Protein AF-A0A0F8W4Y7-F1 (afdb_monomer)

Nearest PDB structures (foldseek):
  6cmx-assembly1_A  TM=8.857E-01  e=1.613E-02  Homo sapiens
  6ske-assembly2_C  TM=6.060E-01  e=1.604E-03  Gallus gallus
  8r54-assembly1_A  TM=5.843E-01  e=6.103E-03  Mus musculus
  8uxt-assembly1_A  TM=1.770E-01  e=1.191E-02  Acinetobacter baumannii AB307-0294
  8uy4-assembly1_A  TM=1.706E-01  e=4.815E-02  Acinetobacter baumannii AB307-0294

Structure (mmCIF, N/CA/C/O backbone):
data_AF-A0A0F8W4Y7-F1
#
_entry.id   AF-A0A0F8W4Y7-F1
#
loop_
_atom_site.group_PDB
_atom_site.id
_atom_site.type_symbol
_atom_site.label_atom_id
_atom_site.label_alt_id
_atom_site.label_comp_id
_atom_site.label_asym_id
_atom_site.label_entity_id
_atom_site.label_seq_id
_atom_site.pdbx_PDB_ins_code
_atom_site.Cartn_x
_atom_site.Cartn_y
_atom_site.Cartn_z
_atom_site.occupancy
_atom_site.B_iso_or_equiv
_atom_site.auth_seq_id
_atom_site.auth_comp_id
_atom_site.auth_asym_id
_atom_site.auth_atom_id
_atom_site.pdbx_PDB_model_num
ATOM 1 N N . LEU A 1 1 ? -1.211 -31.428 -5.622 1.00 29.95 1 LEU A N 1
ATOM 2 C CA . LEU A 1 1 ? -2.251 -30.380 -5.539 1.00 29.95 1 LEU A CA 1
ATOM 3 C C . LEU A 1 1 ? -1.617 -29.203 -4.818 1.00 29.95 1 LEU A C 1
ATOM 5 O O . LEU A 1 1 ? -1.921 -28.959 -3.660 1.00 29.95 1 LEU A O 1
ATOM 9 N N . GLU A 1 2 ? -0.644 -28.559 -5.457 1.00 29.19 2 GLU A N 1
ATOM 10 C CA . GLU A 1 2 ? -0.109 -27.301 -4.941 1.00 29.19 2 GLU A CA 1
ATOM 11 C C . GLU A 1 2 ? -1.066 -26.210 -5.406 1.00 29.19 2 GLU A C 1
ATOM 13 O O . GLU A 1 2 ? -1.445 -26.157 -6.577 1.00 29.19 2 GLU A O 1
ATOM 18 N N . SER A 1 3 ? -1.580 -25.444 -4.448 1.00 32.72 3 SER A N 1
ATOM 19 C CA . SER A 1 3 ? -2.520 -24.364 -4.702 1.00 32.72 3 SER A CA 1
ATOM 20 C C . SER A 1 3 ? -1.883 -23.379 -5.673 1.00 32.72 3 SER A C 1
ATOM 22 O O . SER A 1 3 ? -0.819 -22.843 -5.374 1.00 32.72 3 SER A O 1
ATOM 24 N N . ASN A 1 4 ? -2.559 -23.106 -6.787 1.00 39.47 4 ASN A N 1
ATOM 25 C CA . ASN A 1 4 ? -2.370 -21.876 -7.546 1.00 39.47 4 ASN A CA 1
ATOM 26 C C . ASN A 1 4 ? -2.663 -20.731 -6.562 1.00 39.47 4 ASN A C 1
ATOM 28 O O . ASN A 1 4 ? -3.829 -20.408 -6.325 1.00 39.47 4 ASN A O 1
ATOM 32 N N . SER A 1 5 ? -1.649 -20.241 -5.848 1.00 53.78 5 SER A N 1
ATOM 33 C CA . SER A 1 5 ? -1.856 -19.231 -4.819 1.00 53.78 5 SER A CA 1
ATOM 34 C C . SER A 1 5 ? -2.151 -17.923 -5.541 1.00 53.78 5 SER A C 1
ATOM 36 O O . SER A 1 5 ? -1.304 -17.353 -6.223 1.00 53.78 5 SER A O 1
ATOM 38 N N . LEU A 1 6 ? -3.413 -17.495 -5.470 1.00 63.84 6 LEU A N 1
ATOM 39 C CA . LEU A 1 6 ? -3.818 -16.166 -5.910 1.00 63.84 6 LEU A CA 1
ATOM 40 C C . LEU A 1 6 ? -2.909 -15.136 -5.228 1.00 63.84 6 LEU A C 1
ATOM 42 O O . LEU A 1 6 ? -2.554 -15.305 -4.058 1.00 63.84 6 LEU A O 1
ATOM 46 N N . SER A 1 7 ? -2.532 -14.087 -5.964 1.00 76.00 7 SER A N 1
ATOM 47 C CA . SER A 1 7 ? -1.738 -12.988 -5.410 1.00 76.00 7 SER A CA 1
ATOM 48 C C . SER A 1 7 ? -2.366 -12.497 -4.108 1.00 76.00 7 SER A C 1
ATOM 50 O O . SER A 1 7 ? -3.576 -12.265 -4.027 1.00 76.00 7 SER A O 1
ATOM 52 N N . ARG A 1 8 ? -1.528 -12.337 -3.085 1.00 77.56 8 ARG A N 1
ATOM 53 C CA . ARG A 1 8 ? -1.961 -11.863 -1.770 1.00 77.56 8 ARG A CA 1
ATOM 54 C C . ARG A 1 8 ? -2.157 -10.355 -1.738 1.00 77.56 8 ARG A C 1
ATOM 56 O O . ARG A 1 8 ? -2.811 -9.881 -0.813 1.00 77.56 8 ARG A O 1
ATOM 63 N N . VAL A 1 9 ? -1.633 -9.626 -2.729 1.00 85.88 9 VAL A N 1
ATOM 64 C CA . VAL A 1 9 ? -1.828 -8.180 -2.902 1.00 85.88 9 VAL A CA 1
ATOM 65 C C . VAL A 1 9 ? -3.309 -7.888 -3.137 1.00 85.88 9 VAL A C 1
ATOM 67 O O . VAL A 1 9 ? -3.894 -8.346 -4.118 1.00 85.88 9 VAL A O 1
ATOM 70 N N . LEU A 1 10 ? -3.932 -7.126 -2.237 1.00 87.31 10 LEU A N 1
ATOM 71 C CA . LEU A 1 10 ? -5.315 -6.685 -2.412 1.00 87.31 10 LEU A CA 1
ATOM 72 C C . LEU A 1 10 ? -5.421 -5.670 -3.548 1.00 87.31 10 LEU A C 1
ATOM 74 O O . LEU A 1 10 ? -4.601 -4.752 -3.669 1.00 87.31 10 LEU A O 1
ATOM 78 N N . LYS A 1 11 ? -6.492 -5.769 -4.333 1.00 87.06 11 LYS A N 1
ATOM 79 C CA . LYS A 1 11 ? -6.811 -4.743 -5.314 1.00 87.06 11 LYS A CA 1
ATOM 80 C C . LYS A 1 11 ? -7.185 -3.432 -4.625 1.00 87.06 11 LYS A C 1
ATOM 82 O O . LYS A 1 11 ? -7.843 -3.446 -3.590 1.00 87.06 11 LYS A O 1
ATOM 87 N N . THR A 1 12 ? -6.795 -2.299 -5.198 1.00 87.69 12 THR A N 1
ATOM 88 C CA . THR A 1 12 ? -7.164 -0.963 -4.702 1.00 87.69 12 THR A CA 1
ATOM 89 C C . THR A 1 12 ? -8.652 -0.670 -4.890 1.00 87.69 12 THR A C 1
ATOM 91 O O . THR A 1 12 ? -9.175 0.225 -4.239 1.00 87.69 12 THR A O 1
ATOM 94 N N . GLY A 1 13 ? -9.322 -1.401 -5.787 1.00 84.75 13 GLY A N 1
ATOM 95 C CA . GLY A 1 13 ? -10.698 -1.132 -6.208 1.00 84.75 13 GLY A CA 1
ATOM 96 C C . GLY A 1 13 ? -10.799 -0.070 -7.307 1.00 84.75 13 GLY A C 1
ATOM 97 O O . GLY A 1 13 ? -11.875 0.122 -7.864 1.00 84.75 13 GLY A O 1
ATOM 98 N N . ILE A 1 14 ? -9.696 0.598 -7.666 1.00 83.94 14 ILE A N 1
ATOM 99 C CA . ILE A 1 14 ? -9.671 1.608 -8.729 1.00 83.94 14 ILE A CA 1
ATOM 100 C C . ILE A 1 14 ? -9.716 0.892 -10.080 1.00 83.94 14 ILE A C 1
ATOM 102 O O . ILE A 1 14 ? -8.824 0.123 -10.424 1.00 83.94 14 ILE A O 1
ATOM 106 N N . THR A 1 15 ? -10.786 1.118 -10.842 1.00 76.12 15 THR A N 1
ATOM 107 C CA . THR A 1 15 ? -11.043 0.407 -12.107 1.00 76.12 15 THR A CA 1
ATOM 108 C C . THR A 1 15 ? -10.920 1.282 -13.345 1.00 76.12 15 THR A C 1
ATOM 110 O O . THR A 1 15 ? -11.277 0.834 -14.432 1.00 76.12 15 THR A O 1
ATOM 113 N N . GLN A 1 16 ? -10.520 2.542 -13.201 1.00 72.81 16 GLN A N 1
ATOM 114 C CA . GLN A 1 16 ? -10.325 3.472 -14.309 1.00 72.81 16 GLN A CA 1
ATOM 115 C C . GLN A 1 16 ? -9.194 4.428 -13.967 1.00 72.81 16 GLN A C 1
ATOM 117 O O . GLN A 1 16 ? -9.085 4.853 -12.817 1.00 72.81 16 GLN A O 1
ATOM 122 N N . VAL A 1 17 ? -8.414 4.782 -14.987 1.00 71.38 17 VAL A N 1
ATOM 123 C CA . VAL A 1 17 ? -7.442 5.870 -14.902 1.00 71.38 17 VAL A CA 1
ATOM 124 C C . VAL A 1 17 ? -8.196 7.156 -14.574 1.00 71.38 17 VAL A C 1
ATOM 126 O O . VAL A 1 17 ? -9.111 7.551 -15.300 1.00 71.38 17 VAL A O 1
ATOM 129 N N . GLN A 1 18 ? -7.843 7.785 -13.463 1.00 65.56 18 GLN A N 1
ATOM 130 C CA . GLN A 1 18 ? -8.385 9.066 -13.020 1.00 65.56 18 GLN A CA 1
ATOM 131 C C . GLN A 1 18 ? -7.626 10.258 -13.626 1.00 65.56 18 GLN A C 1
ATOM 133 O O . GLN A 1 18 ? -8.144 11.375 -13.624 1.00 65.56 18 GLN A O 1
ATOM 138 N N . TYR A 1 19 ? -6.436 10.025 -14.187 1.00 60.41 19 TYR A N 1
ATOM 139 C CA . TYR A 1 19 ? -5.577 11.025 -14.807 1.00 60.41 19 TYR A CA 1
ATOM 140 C C . TYR A 1 19 ? -5.145 10.606 -16.224 1.00 60.41 19 TYR A C 1
ATOM 142 O O . TYR A 1 19 ? -4.163 9.904 -16.422 1.00 60.41 19 TYR A O 1
ATOM 150 N N . GLN A 1 20 ? -5.894 11.043 -17.240 1.00 52.97 20 GLN A N 1
ATOM 151 C CA . GLN A 1 20 ? -5.461 10.991 -18.641 1.00 52.97 20 GLN A CA 1
ATOM 152 C C . GLN A 1 20 ? -5.172 12.418 -19.114 1.00 52.97 20 GLN A C 1
ATOM 154 O O . GLN A 1 20 ? -6.041 13.049 -19.722 1.00 52.97 20 GLN A O 1
ATOM 159 N N . THR A 1 21 ? -3.984 12.967 -18.848 1.00 49.91 21 THR A N 1
ATOM 160 C CA . THR A 1 21 ? -3.561 14.150 -19.610 1.00 49.91 21 THR A CA 1
ATOM 161 C C . THR A 1 21 ? -3.124 13.686 -20.999 1.00 49.91 21 THR A C 1
ATOM 163 O O . THR A 1 21 ? -2.301 12.777 -21.118 1.00 49.91 21 THR A O 1
ATOM 166 N N . PRO A 1 22 ? -3.629 14.287 -22.089 1.00 39.47 22 PRO A N 1
ATOM 167 C CA . PRO A 1 22 ? -3.125 13.986 -23.422 1.00 39.47 22 PRO A CA 1
ATOM 168 C C . PRO A 1 22 ? -1.621 14.294 -23.513 1.00 39.47 22 PRO A C 1
ATOM 170 O O . PRO A 1 22 ? -1.229 15.457 -23.471 1.00 39.47 22 PRO A O 1
ATOM 173 N N . GLY A 1 23 ? -0.793 13.254 -23.650 1.00 47.78 23 GLY A N 1
ATOM 174 C CA . GLY A 1 23 ? 0.672 13.361 -23.726 1.00 47.78 23 GLY A CA 1
ATOM 175 C C . GLY A 1 23 ? 1.431 12.990 -22.446 1.00 47.78 23 GLY A C 1
ATOM 176 O O . GLY A 1 23 ? 2.651 12.898 -22.506 1.00 47.78 23 GLY A O 1
ATOM 177 N N . GLU A 1 24 ? 0.733 12.726 -21.338 1.00 51.62 24 GLU A N 1
ATOM 178 C CA . GLU A 1 24 ? 1.298 12.279 -20.055 1.00 51.62 24 GLU A CA 1
ATOM 179 C C . GLU A 1 24 ? 0.631 10.943 -19.703 1.00 51.62 24 GLU A C 1
ATOM 181 O O . GLU A 1 24 ? -0.435 10.887 -19.090 1.00 51.62 24 GLU A O 1
ATOM 186 N N . GLY A 1 25 ? 1.182 9.856 -20.238 1.00 50.59 25 GLY A N 1
ATOM 187 C CA . GLY A 1 25 ? 0.616 8.516 -20.110 1.00 50.59 25 GLY A CA 1
ATOM 188 C C . GLY A 1 25 ? 1.043 7.835 -18.819 1.00 50.59 25 GLY A C 1
ATOM 189 O O . GLY A 1 25 ? 1.729 6.836 -18.920 1.00 50.59 25 GLY A O 1
ATOM 190 N N . GLY A 1 26 ? 0.648 8.362 -17.659 1.00 56.34 26 GLY A N 1
ATOM 191 C CA . GLY A 1 26 ? 1.060 7.816 -16.365 1.00 56.34 26 GLY A CA 1
ATOM 192 C C . GLY A 1 26 ? 0.074 6.816 -15.738 1.00 56.34 26 GLY A C 1
ATOM 193 O O . GLY A 1 26 ? -1.137 7.041 -15.763 1.00 56.34 26 GLY A O 1
ATOM 194 N N . ASP A 1 27 ? 0.578 5.737 -15.129 1.00 67.75 27 ASP A N 1
ATOM 195 C CA . ASP A 1 27 ? -0.192 4.827 -14.257 1.00 67.75 27 ASP A CA 1
ATOM 196 C C . ASP A 1 27 ? -0.541 5.459 -12.894 1.00 67.75 27 ASP A C 1
ATOM 198 O O . ASP A 1 27 ? 0.322 5.680 -12.043 1.00 67.75 27 ASP A O 1
ATOM 202 N N . ASP A 1 28 ? -1.834 5.684 -12.653 1.00 67.06 28 ASP A N 1
ATOM 203 C CA . ASP A 1 28 ? -2.399 6.211 -11.410 1.00 67.06 28 ASP A CA 1
ATOM 204 C C . ASP A 1 28 ? -3.152 5.151 -10.585 1.00 67.06 28 ASP A C 1
ATOM 206 O O . ASP A 1 28 ? -4.201 5.395 -9.985 1.00 67.06 28 ASP A O 1
ATOM 210 N N . GLY A 1 29 ? -2.615 3.936 -10.535 1.00 68.38 29 GLY A N 1
ATOM 211 C CA . GLY A 1 29 ? -3.167 2.863 -9.711 1.00 68.38 29 GLY A CA 1
ATOM 212 C C . GLY A 1 29 ? -4.266 2.069 -10.409 1.00 68.38 29 GLY A C 1
ATOM 213 O O . GLY A 1 29 ? -5.011 1.347 -9.741 1.00 68.38 29 GLY A O 1
ATOM 214 N N . PHE A 1 30 ? -4.343 2.180 -11.737 1.00 67.44 30 PHE A N 1
ATOM 215 C CA . PHE A 1 30 ? -5.231 1.404 -12.598 1.00 67.44 30 PHE A CA 1
ATOM 216 C C . PHE A 1 30 ? -4.694 -0.016 -12.857 1.00 67.44 30 PHE A C 1
ATOM 218 O O . PHE A 1 30 ? -5.480 -0.958 -12.998 1.00 67.44 30 PHE A O 1
ATOM 225 N N . TYR A 1 31 ? -3.370 -0.213 -12.889 1.00 58.16 31 TYR A N 1
ATOM 226 C CA . TYR A 1 31 ? -2.781 -1.522 -13.185 1.00 58.16 31 TYR A CA 1
ATOM 227 C C . TYR A 1 31 ? -2.595 -2.374 -11.920 1.00 58.16 31 TYR A C 1
ATOM 229 O O . TYR A 1 31 ? -1.599 -2.291 -11.209 1.00 58.16 31 TYR A O 1
ATOM 237 N N . GLN A 1 32 ? -3.539 -3.285 -11.682 1.00 65.38 32 GLN A N 1
ATOM 238 C CA . GLN A 1 32 ? -3.322 -4.484 -10.863 1.00 65.38 32 GLN A CA 1
ATOM 239 C C . GLN A 1 32 ? -3.751 -5.714 -11.661 1.00 65.38 32 GLN A C 1
ATOM 241 O O . GLN A 1 32 ? -4.843 -6.269 -11.490 1.00 65.38 32 GLN A O 1
ATOM 246 N N . LYS A 1 33 ? -2.879 -6.106 -12.599 1.00 55.62 33 LYS A N 1
ATOM 247 C CA . LYS A 1 33 ? -3.054 -7.282 -13.467 1.00 55.62 33 LYS A CA 1
ATOM 248 C C . LYS A 1 33 ? -3.187 -8.571 -12.641 1.00 55.62 33 LYS A C 1
ATOM 250 O O . LYS A 1 33 ? -3.956 -9.455 -13.014 1.00 55.62 33 LYS A O 1
ATOM 255 N N . GLY A 1 34 ? -2.502 -8.630 -11.497 1.00 62.75 34 GLY A N 1
ATOM 256 C CA . GLY A 1 34 ? -2.680 -9.608 -10.423 1.00 62.75 34 GLY A CA 1
ATOM 257 C C . GLY A 1 34 ? -3.162 -8.932 -9.136 1.00 62.75 34 GLY A C 1
ATOM 258 O O . GLY A 1 34 ? -2.880 -7.761 -8.899 1.00 62.75 34 GLY A O 1
ATOM 259 N N . GLY A 1 35 ? -3.940 -9.650 -8.329 1.00 74.19 35 GLY A N 1
ATOM 260 C CA . GLY A 1 35 ? -4.385 -9.187 -7.016 1.00 74.19 35 GLY A CA 1
ATOM 261 C C . GLY A 1 35 ? -5.734 -9.774 -6.619 1.00 74.19 35 GLY A C 1
ATOM 262 O O . GLY A 1 35 ? -6.560 -10.105 -7.474 1.00 74.19 35 GLY A O 1
ATOM 263 N N . SER A 1 36 ? -5.962 -9.895 -5.320 1.00 82.44 36 SER A N 1
ATOM 264 C CA . SER A 1 36 ? -7.215 -10.395 -4.758 1.00 82.44 36 SER A CA 1
ATOM 265 C C . SER A 1 36 ? -8.208 -9.251 -4.569 1.00 82.44 36 SER A C 1
ATOM 267 O O . SER A 1 36 ? -7.848 -8.171 -4.111 1.00 82.44 36 SER A O 1
ATOM 269 N N . THR A 1 37 ? -9.470 -9.444 -4.941 1.00 85.00 37 THR A N 1
ATOM 270 C CA . THR A 1 37 ? -10.539 -8.512 -4.551 1.00 85.00 37 THR A CA 1
ATOM 271 C C . THR A 1 37 ? -10.870 -8.706 -3.078 1.00 85.00 37 THR A C 1
ATOM 273 O O . THR A 1 37 ? -10.682 -9.806 -2.567 1.00 85.00 37 THR A O 1
ATOM 276 N N . ILE A 1 38 ? -11.397 -7.671 -2.419 1.00 87.06 38 ILE A N 1
ATOM 277 C CA . ILE A 1 38 ? -11.956 -7.802 -1.068 1.00 87.06 38 ILE A CA 1
ATOM 278 C C . ILE A 1 38 ? -12.934 -8.987 -1.051 1.00 87.06 38 ILE A C 1
ATOM 280 O O . ILE A 1 38 ? -13.861 -9.037 -1.861 1.00 87.06 38 ILE A O 1
ATOM 284 N N . ASP A 1 39 ? -12.693 -9.940 -0.155 1.00 87.94 39 ASP A N 1
ATOM 285 C CA . ASP A 1 39 ? -13.514 -11.133 0.048 1.00 87.94 39 ASP A CA 1
ATOM 286 C C . ASP A 1 39 ? -13.597 -11.407 1.546 1.00 87.94 39 ASP A C 1
ATOM 288 O O . ASP A 1 39 ? -12.584 -11.643 2.211 1.00 87.94 39 ASP A O 1
ATOM 292 N N . TYR A 1 40 ? -14.811 -11.342 2.077 1.00 91.81 40 TYR A N 1
ATOM 293 C CA . TYR A 1 40 ? -15.078 -11.619 3.474 1.00 91.81 40 TYR A CA 1
ATOM 294 C C . TYR A 1 40 ? -16.417 -12.316 3.650 1.00 91.81 40 TYR A C 1
ATOM 296 O O . TYR A 1 40 ? -17.322 -12.220 2.820 1.00 91.81 40 TYR A O 1
ATOM 304 N N . GLU A 1 41 ? -16.555 -12.988 4.784 1.00 93.62 41 GLU A N 1
ATOM 305 C CA . GLU A 1 41 ? -17.836 -13.479 5.266 1.00 93.62 41 GLU A CA 1
ATOM 306 C C . GLU A 1 41 ? -18.025 -13.129 6.736 1.00 93.62 41 GLU A C 1
ATOM 308 O O . GLU A 1 41 ? -17.060 -12.965 7.478 1.00 93.62 41 GLU A O 1
ATOM 313 N N . VAL A 1 42 ? -19.279 -13.029 7.166 1.00 93.62 42 VAL A N 1
ATOM 314 C CA . VAL A 1 42 ? -19.610 -12.931 8.587 1.00 93.62 42 VAL A CA 1
ATOM 315 C C . VAL A 1 42 ? -20.026 -14.316 9.057 1.00 93.62 42 VAL A C 1
ATOM 317 O O . VAL A 1 42 ? -20.989 -14.892 8.548 1.00 93.62 42 VAL A O 1
ATOM 320 N N . THR A 1 43 ? -19.280 -14.868 10.007 1.00 90.94 43 THR A N 1
ATOM 321 C CA . THR A 1 43 ? -19.538 -16.198 10.559 1.00 90.94 43 THR A CA 1
ATOM 322 C C . THR A 1 43 ? -20.806 -16.204 11.416 1.00 90.94 43 THR A C 1
ATOM 324 O O . THR A 1 43 ? -21.304 -15.161 11.845 1.00 90.94 43 THR A O 1
ATOM 327 N N . ALA A 1 44 ? -21.328 -17.398 11.716 1.00 87.44 44 ALA A N 1
ATOM 328 C CA . ALA A 1 44 ? -22.498 -17.557 12.587 1.00 87.44 44 ALA A CA 1
ATOM 329 C C . ALA A 1 44 ? -22.293 -16.968 13.998 1.00 87.44 44 ALA A C 1
ATOM 331 O O . ALA A 1 44 ? -23.265 -16.572 14.639 1.00 87.44 44 ALA A O 1
ATOM 332 N N . ASP A 1 45 ? -21.038 -16.876 14.446 1.00 84.94 45 ASP A N 1
ATOM 333 C CA . ASP A 1 45 ? -20.653 -16.301 15.736 1.00 84.94 45 ASP A CA 1
ATOM 334 C C . ASP A 1 45 ? -20.481 -14.767 15.678 1.00 84.94 45 ASP A C 1
ATOM 336 O O . ASP A 1 45 ? -20.092 -14.153 16.670 1.00 84.94 45 ASP A O 1
ATOM 340 N N . GLY A 1 46 ? -20.772 -14.127 14.537 1.00 87.56 46 GLY A N 1
ATOM 341 C CA . GLY A 1 46 ? -20.701 -12.672 14.377 1.00 87.56 46 GLY A CA 1
ATOM 342 C C . GLY A 1 46 ? -19.278 -12.131 14.213 1.00 87.56 46 GLY A C 1
ATOM 343 O O . GLY A 1 46 ? -18.994 -11.008 14.623 1.00 87.56 46 GLY A O 1
ATOM 344 N N . VAL A 1 47 ? -18.375 -12.923 13.632 1.00 91.69 47 VAL A N 1
ATOM 345 C CA . VAL A 1 47 ? -16.995 -12.517 13.325 1.00 91.69 47 VAL A CA 1
ATOM 346 C C . VAL A 1 47 ? -16.858 -12.295 11.825 1.00 91.69 47 VAL A C 1
ATOM 348 O O . VAL A 1 47 ? -17.305 -13.131 11.044 1.00 91.69 47 VAL A O 1
ATOM 351 N N . LEU A 1 48 ? -16.228 -11.194 11.416 1.00 94.06 48 LEU A N 1
ATOM 352 C CA . LEU A 1 48 ? -15.889 -10.950 10.019 1.00 94.06 48 LEU A CA 1
ATOM 353 C C . LEU A 1 48 ? -14.584 -11.677 9.704 1.00 94.06 48 LEU A C 1
ATOM 355 O O . LEU A 1 48 ? -13.533 -11.330 10.233 1.00 94.06 48 LEU A O 1
ATOM 359 N N . GLN A 1 49 ? -14.638 -12.676 8.835 1.00 93.06 49 GLN A N 1
ATOM 360 C CA . GLN A 1 49 ? -13.471 -13.390 8.342 1.00 93.06 49 GLN A CA 1
ATOM 361 C C . GLN A 1 49 ? -13.055 -12.813 6.989 1.00 93.06 49 GLN A C 1
ATOM 363 O O . GLN A 1 49 ? -13.772 -12.973 6.004 1.00 93.06 49 GLN A O 1
ATOM 368 N N . ASP A 1 50 ? -11.895 -12.160 6.937 1.00 91.69 50 ASP A N 1
ATOM 369 C CA . ASP A 1 50 ? -11.279 -11.701 5.693 1.00 91.69 50 ASP A CA 1
ATOM 370 C C . ASP A 1 50 ? -10.513 -12.872 5.072 1.00 91.69 50 ASP A C 1
ATOM 372 O O . ASP A 1 50 ? -9.493 -13.330 5.593 1.00 91.69 50 ASP A O 1
ATOM 376 N N . ARG A 1 51 ? -11.018 -13.387 3.952 1.00 88.12 51 ARG A N 1
ATOM 377 C CA . ARG A 1 51 ? -10.476 -14.585 3.300 1.00 88.12 51 ARG A CA 1
ATOM 378 C C . ARG A 1 51 ? -9.201 -14.309 2.513 1.00 88.12 51 ARG A C 1
ATOM 380 O O . ARG A 1 51 ? -8.468 -15.251 2.215 1.00 88.12 51 ARG A O 1
ATOM 387 N N . VAL A 1 52 ? -8.915 -13.046 2.202 1.00 84.69 52 VAL A N 1
ATOM 388 C CA . VAL A 1 52 ? -7.682 -12.662 1.512 1.00 84.69 52 VAL A CA 1
ATOM 389 C C . VAL A 1 52 ? -6.538 -12.577 2.506 1.00 84.69 52 VAL A C 1
ATOM 391 O O . VAL A 1 52 ? -5.481 -13.174 2.297 1.00 84.69 52 VAL A O 1
ATOM 394 N N . THR A 1 53 ? -6.748 -11.850 3.604 1.00 86.56 53 THR A N 1
ATOM 395 C CA . THR A 1 53 ? -5.702 -11.661 4.615 1.00 86.56 53 THR A CA 1
ATOM 396 C C . THR A 1 53 ? -5.610 -12.826 5.590 1.00 86.56 53 THR A C 1
ATOM 398 O O . THR A 1 53 ? -4.564 -13.057 6.199 1.00 86.56 53 THR A O 1
ATOM 401 N N . GLY A 1 54 ? -6.694 -13.592 5.711 1.00 88.31 54 GLY A N 1
ATOM 402 C CA . GLY A 1 54 ? -6.866 -14.629 6.715 1.00 88.31 54 GLY A CA 1
ATOM 403 C C . GLY A 1 54 ? -6.944 -14.076 8.136 1.00 88.31 54 GLY A C 1
ATOM 404 O O . GLY A 1 54 ? -6.716 -14.842 9.073 1.00 88.31 54 GLY A O 1
ATOM 405 N N . LEU A 1 55 ? -7.196 -12.771 8.284 1.00 92.00 55 LEU A N 1
ATOM 406 C CA . LEU A 1 55 ? -7.483 -12.123 9.556 1.00 92.00 55 LEU A CA 1
ATOM 407 C C . LEU A 1 55 ? -8.967 -12.235 9.881 1.00 92.00 55 LEU A C 1
ATOM 409 O O . LEU A 1 55 ? -9.829 -12.273 9.002 1.00 92.00 55 LEU A O 1
ATOM 413 N N . GLU A 1 56 ? -9.256 -12.209 11.171 1.00 93.88 56 GLU A N 1
ATOM 414 C CA . GLU A 1 56 ? -10.616 -12.146 11.676 1.00 93.88 56 GLU A CA 1
ATOM 415 C C . GLU A 1 56 ? -10.817 -10.849 12.445 1.00 93.88 56 GLU A C 1
ATOM 417 O O . GLU A 1 56 ? -10.000 -10.467 13.283 1.00 93.88 56 GLU A O 1
ATOM 422 N N . TRP A 1 57 ? -11.917 -10.173 12.155 1.00 95.06 57 TRP A N 1
ATOM 423 C CA . TRP A 1 57 ? -12.244 -8.857 12.666 1.00 95.06 57 TRP A CA 1
ATOM 424 C C . TRP A 1 57 ? -13.550 -8.898 13.436 1.00 95.06 57 TRP A C 1
ATOM 426 O O . TRP A 1 57 ? -14.479 -9.651 13.126 1.00 95.06 57 TRP A O 1
ATOM 436 N N . GLN A 1 58 ? -13.635 -8.037 14.440 1.00 93.88 58 GLN A N 1
ATOM 437 C CA . GLN A 1 58 ? -14.894 -7.748 15.092 1.00 93.88 58 GLN A CA 1
ATOM 438 C C . GLN A 1 58 ? -15.891 -7.231 14.041 1.00 93.88 58 GLN A C 1
ATOM 440 O O . GLN A 1 58 ? -15.569 -6.326 13.274 1.00 93.88 58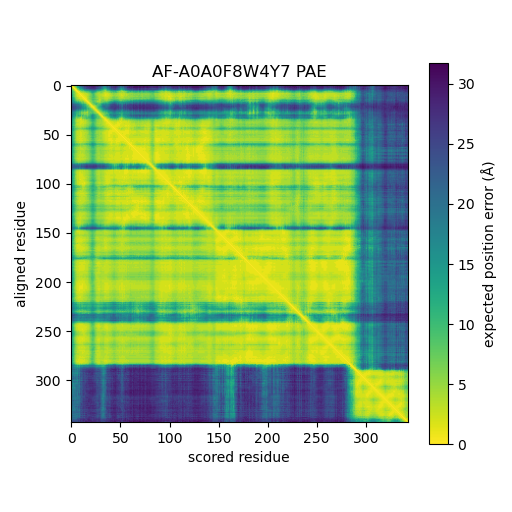 GLN A O 1
ATOM 445 N N . TYR A 1 59 ? -17.104 -7.787 14.002 1.00 92.62 59 TYR A N 1
ATOM 446 C CA . TYR A 1 59 ? -18.152 -7.315 13.097 1.00 92.62 59 TYR A CA 1
ATOM 447 C C . TYR A 1 59 ? -19.160 -6.449 13.854 1.00 92.62 59 TYR A C 1
ATOM 449 O O . TYR A 1 59 ? -20.022 -6.959 14.569 1.00 92.62 59 TYR A O 1
ATOM 457 N N . VAL A 1 60 ? -19.013 -5.128 13.738 1.00 89.94 60 VAL A N 1
ATOM 458 C CA . VAL A 1 60 ? -19.854 -4.139 14.428 1.00 89.94 60 VAL A CA 1
ATOM 459 C C . VAL A 1 60 ? -20.132 -2.933 13.535 1.00 89.94 60 VAL A C 1
ATOM 461 O O . VAL A 1 60 ? -19.221 -2.396 12.907 1.00 89.94 60 VAL A O 1
ATOM 464 N N . ASP A 1 61 ? -21.381 -2.467 13.540 1.00 85.69 61 ASP A N 1
ATOM 465 C CA . ASP A 1 61 ? -21.792 -1.264 12.800 1.00 85.69 61 ASP A CA 1
ATOM 466 C C . ASP A 1 61 ? -21.336 0.026 13.500 1.00 85.69 61 ASP A C 1
ATOM 468 O O . ASP A 1 61 ? -21.054 1.041 12.864 1.00 85.69 61 ASP A O 1
ATOM 472 N N . GLN A 1 62 ? -21.299 0.003 14.837 1.00 89.88 62 GLN A N 1
ATOM 473 C CA . GLN A 1 62 ? -20.931 1.139 15.682 1.00 89.88 62 GLN A CA 1
ATOM 474 C C . GLN A 1 62 ? -19.861 0.699 16.681 1.00 89.88 62 GLN A C 1
ATOM 476 O O . GLN A 1 62 ? -20.195 0.161 17.737 1.00 89.88 62 GLN A O 1
ATOM 481 N N . PRO A 1 63 ? -18.579 0.902 16.348 1.00 94.38 63 PRO A N 1
ATOM 482 C CA . PRO A 1 63 ? -17.489 0.530 17.232 1.00 94.38 63 PRO A CA 1
ATOM 483 C C . PRO A 1 63 ? -17.498 1.352 18.526 1.00 94.38 63 PRO A C 1
ATOM 485 O O . PRO A 1 63 ? -17.771 2.560 18.512 1.00 94.38 63 PRO A O 1
ATOM 488 N N . GLU A 1 64 ? -17.151 0.699 19.636 1.00 96.69 64 GLU A N 1
ATOM 489 C CA . GLU A 1 64 ? -16.935 1.362 20.924 1.00 96.69 64 GLU A CA 1
ATOM 490 C C . GLU A 1 64 ? -15.801 2.384 20.824 1.00 96.69 64 GLU A C 1
ATOM 492 O O . GLU A 1 64 ? -14.899 2.252 19.994 1.00 96.69 64 GLU A O 1
ATOM 497 N N . LYS A 1 65 ? -15.838 3.423 21.664 1.00 97.62 65 LYS A N 1
ATOM 498 C CA . LYS A 1 65 ? -14.860 4.519 21.615 1.00 97.62 65 LYS A CA 1
ATOM 499 C C . LYS A 1 65 ? -14.163 4.708 22.948 1.00 97.62 65 LYS A C 1
ATOM 501 O O . LYS A 1 65 ? -14.810 4.789 23.987 1.00 97.62 65 LYS A O 1
ATOM 506 N N . PHE A 1 66 ? -12.851 4.899 22.890 1.00 97.75 66 PHE A N 1
ATOM 507 C CA . PHE A 1 66 ? -11.998 5.064 24.064 1.00 97.75 66 PHE A CA 1
ATOM 508 C C . PHE A 1 66 ? -11.091 6.279 23.921 1.00 97.75 66 PHE A C 1
ATOM 510 O O . PHE A 1 66 ? -10.742 6.670 22.803 1.00 97.75 66 PHE A O 1
ATOM 517 N N . ARG A 1 67 ? -10.706 6.876 25.055 1.00 96.56 67 ARG A N 1
ATOM 518 C CA . ARG A 1 67 ? -9.766 8.009 25.079 1.00 96.56 67 ARG A CA 1
ATOM 519 C C . ARG A 1 67 ? -8.329 7.536 25.189 1.00 96.56 67 ARG A C 1
ATOM 521 O O . ARG A 1 67 ? -7.444 8.131 24.575 1.00 96.56 67 ARG A O 1
ATOM 528 N N . PHE A 1 68 ? -8.095 6.457 25.929 1.00 95.19 68 PHE A N 1
ATOM 529 C CA . PHE A 1 68 ? -6.759 5.938 26.167 1.00 95.19 68 PHE A CA 1
ATOM 530 C C . PHE A 1 68 ? -6.541 4.620 25.426 1.00 95.19 68 PHE A C 1
ATOM 532 O O . PHE A 1 68 ? -7.377 3.718 25.458 1.00 95.19 68 PHE A O 1
ATOM 539 N N . LYS A 1 69 ? -5.361 4.471 24.807 1.00 94.56 69 LYS A N 1
ATOM 540 C CA . LYS A 1 69 ? -4.985 3.241 24.091 1.00 94.56 69 LYS A CA 1
ATOM 541 C C . LYS A 1 69 ? -5.076 2.004 24.984 1.00 94.56 69 LYS A C 1
ATOM 543 O O . LYS A 1 69 ? -5.417 0.931 24.499 1.00 94.56 69 LYS A O 1
ATOM 548 N N . GLN A 1 70 ? -4.773 2.155 26.276 1.00 95.56 70 GLN A N 1
ATOM 549 C CA . GLN A 1 70 ? -4.856 1.054 27.234 1.00 95.56 70 GLN A CA 1
ATOM 550 C C . GLN A 1 70 ? -6.292 0.541 27.373 1.00 95.56 70 GLN A C 1
ATOM 552 O O . GLN A 1 70 ? -6.491 -0.660 27.304 1.00 95.56 70 GLN A O 1
ATOM 557 N N . GLU A 1 71 ? -7.291 1.424 27.449 1.00 97.44 71 GLU A N 1
ATOM 558 C CA . GLU A 1 71 ? -8.700 1.017 27.538 1.00 97.44 71 GLU A CA 1
ATOM 559 C C . GLU A 1 71 ? -9.149 0.265 26.279 1.00 97.44 71 GLU A C 1
ATOM 561 O O . GLU A 1 71 ? -9.803 -0.767 26.375 1.00 97.44 71 GLU A O 1
ATOM 566 N N . ALA A 1 72 ? -8.752 0.744 25.095 1.00 97.44 72 ALA A N 1
ATOM 567 C CA . ALA A 1 72 ? -9.032 0.067 23.828 1.00 97.44 72 ALA A CA 1
ATOM 568 C C . ALA A 1 72 ? -8.318 -1.297 23.727 1.00 97.44 72 ALA A C 1
ATOM 570 O O . ALA A 1 72 ? -8.872 -2.261 23.200 1.00 97.44 72 ALA A O 1
ATOM 571 N N . THR A 1 73 ? -7.093 -1.388 24.254 1.00 96.38 73 THR A N 1
ATOM 572 C CA . THR A 1 73 ? -6.326 -2.641 24.328 1.00 96.38 73 THR A CA 1
ATOM 573 C C . THR A 1 73 ? -7.010 -3.637 25.261 1.00 96.38 73 THR A C 1
ATOM 575 O O . THR A 1 73 ? -7.222 -4.785 24.875 1.00 96.38 73 THR A O 1
ATOM 578 N N . ASP A 1 74 ? -7.409 -3.187 26.452 1.00 96.31 74 ASP A N 1
ATOM 579 C CA . ASP A 1 74 ? -8.114 -3.999 27.443 1.00 96.31 74 ASP A CA 1
ATOM 580 C C . ASP A 1 74 ? -9.484 -4.437 26.913 1.00 96.31 74 ASP A C 1
ATOM 582 O O . ASP A 1 74 ? -9.903 -5.569 27.144 1.00 96.31 74 ASP A O 1
ATOM 586 N N . TYR A 1 75 ? -10.178 -3.569 26.172 1.00 96.50 75 TYR A N 1
ATOM 587 C CA . TYR A 1 75 ? -11.428 -3.911 25.500 1.00 96.50 75 TYR A CA 1
ATOM 588 C C . TYR A 1 75 ? -11.243 -5.095 24.550 1.00 96.50 75 TYR A C 1
ATOM 590 O O . TYR A 1 75 ? -11.961 -6.084 24.683 1.00 96.50 75 TYR A O 1
ATOM 598 N N . CYS A 1 76 ? -10.253 -5.034 23.649 1.00 96.12 76 CYS A N 1
ATOM 599 C CA . CYS A 1 76 ? -9.980 -6.147 22.745 1.00 96.12 76 CYS A CA 1
ATOM 600 C C . CYS A 1 76 ? -9.600 -7.416 23.509 1.00 96.12 76 CYS A C 1
ATOM 602 O O . CYS A 1 76 ? -10.205 -8.453 23.269 1.00 96.12 76 CYS A O 1
ATOM 604 N N . ALA A 1 77 ? -8.692 -7.330 24.484 1.00 93.81 77 ALA A N 1
ATOM 605 C CA . ALA A 1 77 ? -8.245 -8.490 25.259 1.00 93.81 77 ALA A CA 1
ATOM 606 C C . ALA A 1 77 ? -9.373 -9.193 26.044 1.00 93.81 77 ALA A C 1
ATOM 608 O O . ALA A 1 77 ? -9.248 -10.366 26.381 1.00 93.81 77 ALA A O 1
ATOM 609 N N . ASN A 1 78 ? -10.473 -8.491 26.340 1.00 92.12 78 ASN A N 1
ATOM 610 C CA . ASN A 1 78 ? -11.621 -9.034 27.068 1.00 92.12 78 ASN A CA 1
ATOM 611 C C . ASN A 1 78 ? -12.771 -9.510 26.160 1.00 92.12 78 ASN A C 1
ATOM 613 O O . ASN A 1 78 ? -13.795 -9.969 26.677 1.00 92.12 78 ASN A O 1
ATOM 617 N N . LEU A 1 79 ? -12.648 -9.403 24.831 1.00 90.12 79 LEU A N 1
ATOM 618 C CA . LEU A 1 79 ? -13.665 -9.934 23.924 1.00 90.12 79 LEU A CA 1
ATOM 619 C C . LEU A 1 79 ? -13.747 -11.467 24.041 1.00 90.12 79 LEU A C 1
ATOM 621 O O . LEU A 1 79 ? -12.712 -12.133 24.115 1.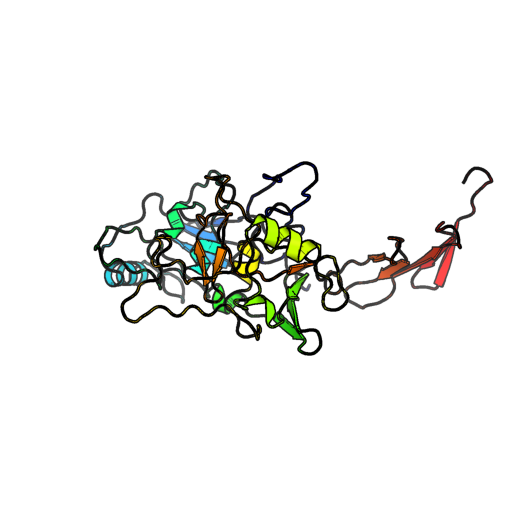00 90.12 79 LEU A O 1
ATOM 625 N N . PRO A 1 80 ? -14.958 -12.062 24.019 1.00 83.88 80 PRO A N 1
ATOM 626 C CA . PRO A 1 80 ? -15.103 -13.512 24.030 1.00 83.88 80 PRO A CA 1
ATOM 627 C C . PRO A 1 80 ? -14.327 -14.158 22.873 1.00 83.88 80 PRO A C 1
ATOM 629 O O . PRO A 1 80 ? -14.513 -13.793 21.710 1.00 83.88 80 PRO A O 1
ATOM 632 N N . SER A 1 81 ? -13.475 -15.139 23.182 1.00 72.25 81 SER A N 1
ATOM 633 C CA . SER A 1 81 ? -12.754 -15.929 22.180 1.00 72.25 81 SER A CA 1
ATOM 634 C C . SER A 1 81 ? -12.968 -17.421 22.418 1.00 72.25 81 SER A C 1
ATOM 636 O O . SER A 1 81 ? -12.865 -17.921 23.536 1.00 72.25 81 SER A O 1
ATOM 638 N N . ASN A 1 82 ? -13.287 -18.133 21.340 1.00 64.88 82 ASN A N 1
ATOM 639 C CA . ASN A 1 82 ? -13.300 -19.592 21.246 1.00 64.88 82 ASN A CA 1
ATOM 640 C C . ASN A 1 82 ? -12.000 -20.151 20.626 1.00 64.88 82 ASN A C 1
ATOM 642 O O . ASN A 1 82 ? -11.895 -21.361 20.433 1.00 64.88 82 ASN A O 1
ATOM 646 N N . ALA A 1 83 ? -11.030 -19.285 20.309 1.00 60.47 83 ALA A N 1
ATOM 647 C CA . ALA A 1 83 ? -9.785 -19.613 19.619 1.00 60.47 83 ALA A CA 1
ATOM 648 C C . ALA A 1 83 ? -8.558 -19.375 20.514 1.00 60.47 83 ALA A C 1
ATOM 650 O O . ALA A 1 83 ? -8.633 -18.655 21.505 1.00 60.47 83 ALA A O 1
ATOM 651 N N . ALA A 1 84 ? -7.428 -19.987 20.146 1.00 55.34 84 ALA A N 1
ATOM 652 C CA . ALA A 1 84 ? -6.159 -19.884 20.872 1.00 55.34 84 ALA A CA 1
ATOM 653 C C . ALA A 1 84 ? -5.446 -18.523 20.711 1.00 55.34 84 ALA A C 1
ATOM 655 O O . ALA A 1 84 ? -4.496 -18.267 21.445 1.00 55.34 84 ALA A O 1
ATOM 656 N N . ASP A 1 85 ? -5.911 -17.673 19.784 1.00 64.56 85 ASP A N 1
ATOM 657 C CA . ASP A 1 85 ? -5.370 -16.337 19.525 1.00 64.56 85 ASP A CA 1
ATOM 658 C C . ASP A 1 85 ? -6.313 -15.259 20.076 1.00 64.56 85 ASP A C 1
ATOM 660 O O . ASP A 1 85 ? -7.479 -15.158 19.671 1.00 64.56 85 ASP A O 1
ATOM 664 N N . ASP A 1 86 ? -5.794 -14.453 21.000 1.00 83.69 86 ASP A N 1
ATOM 665 C CA . ASP A 1 86 ? -6.544 -13.379 21.644 1.00 83.69 86 ASP A CA 1
ATOM 666 C C . ASP A 1 86 ? -6.737 -12.181 20.703 1.00 83.69 86 ASP A C 1
ATOM 668 O O . ASP A 1 86 ? -5.869 -11.804 19.908 1.00 83.69 86 ASP A O 1
ATOM 672 N N . TRP A 1 87 ? -7.905 -11.558 20.820 1.00 93.88 87 TRP A N 1
ATOM 673 C CA . TRP A 1 87 ? -8.238 -10.303 20.160 1.00 93.88 87 TRP A CA 1
ATOM 674 C C . TRP A 1 87 ? -7.270 -9.186 20.563 1.00 93.88 87 TRP A C 1
ATOM 676 O O . TRP A 1 87 ? -6.943 -8.999 21.735 1.00 93.88 87 TRP A O 1
ATOM 686 N N . ARG A 1 88 ? -6.852 -8.383 19.585 1.00 95.44 88 ARG A N 1
ATOM 687 C CA . ARG A 1 88 ? -5.899 -7.284 19.768 1.00 95.44 88 ARG A CA 1
ATOM 688 C C . ARG A 1 88 ? -6.295 -6.052 18.967 1.00 95.44 88 ARG A C 1
ATOM 690 O O . ARG A 1 88 ? -7.124 -6.109 18.059 1.00 95.44 88 ARG A O 1
ATOM 697 N N . LEU A 1 89 ? -5.631 -4.937 19.267 1.00 95.94 89 LEU A N 1
ATOM 698 C CA . LEU A 1 89 ? -5.620 -3.797 18.357 1.00 95.94 89 LEU A CA 1
ATOM 699 C C . LEU A 1 89 ? -4.915 -4.173 17.039 1.00 95.94 89 LEU A C 1
ATOM 701 O O . LEU A 1 89 ? -3.896 -4.887 17.063 1.00 95.94 89 LEU A O 1
ATOM 705 N N . PRO A 1 90 ? -5.401 -3.664 15.897 1.00 94.75 90 PRO A N 1
ATOM 706 C CA . PRO A 1 90 ? -4.761 -3.868 14.611 1.00 94.75 90 PRO A CA 1
ATOM 707 C C . PRO A 1 90 ? -3.446 -3.103 14.517 1.00 94.75 90 PRO A C 1
ATOM 709 O O . PRO A 1 90 ? -3.199 -2.118 15.219 1.00 94.75 90 PRO A O 1
ATOM 712 N N . THR A 1 91 ? -2.580 -3.551 13.622 1.00 91.12 91 THR A N 1
ATOM 713 C CA . THR A 1 91 ? -1.436 -2.764 13.166 1.00 91.12 91 THR A CA 1
ATOM 714 C C . THR A 1 91 ? -1.915 -1.672 12.192 1.00 91.12 91 THR A C 1
ATOM 716 O O . THR A 1 91 ? -2.958 -1.829 11.551 1.00 91.12 91 THR A O 1
ATOM 719 N N . PRO A 1 92 ? -1.157 -0.574 12.005 1.00 87.44 92 PRO A N 1
ATOM 720 C CA . PRO A 1 92 ? -1.489 0.433 10.989 1.00 87.44 92 PRO A CA 1
ATOM 721 C C . PRO A 1 92 ? -1.591 -0.145 9.569 1.00 87.44 92 PRO A C 1
ATOM 723 O O . PRO A 1 92 ? -2.425 0.289 8.771 1.00 87.44 92 PRO A O 1
ATOM 726 N N . LYS A 1 93 ? -0.751 -1.145 9.260 1.00 89.00 93 LYS A N 1
ATOM 727 C CA . LYS A 1 93 ? -0.745 -1.851 7.975 1.00 89.00 93 LYS A CA 1
ATOM 728 C C . LYS A 1 93 ? -2.040 -2.627 7.769 1.00 89.00 93 LYS A C 1
ATOM 730 O O . LYS A 1 93 ? -2.599 -2.542 6.690 1.00 89.00 93 LYS A O 1
ATOM 735 N N . GLU A 1 94 ? -2.551 -3.319 8.785 1.00 92.69 94 GLU A N 1
ATOM 736 C CA . GLU A 1 94 ? -3.805 -4.087 8.684 1.00 92.69 94 GLU A CA 1
ATOM 737 C C . GLU A 1 94 ? -5.013 -3.199 8.349 1.00 92.69 94 GLU A C 1
ATOM 739 O O . GLU A 1 94 ? -5.823 -3.566 7.498 1.00 92.69 94 GLU A O 1
ATOM 744 N N . LEU A 1 95 ? -5.092 -2.001 8.938 1.00 91.50 95 LEU A N 1
ATOM 745 C CA . LEU A 1 95 ? -6.114 -1.010 8.579 1.00 91.50 95 LEU A CA 1
ATOM 746 C C . LEU A 1 95 ? -5.890 -0.454 7.169 1.00 91.50 95 LEU A C 1
ATOM 748 O O . LEU A 1 95 ? -6.802 -0.430 6.354 1.00 91.50 95 LEU A O 1
ATOM 752 N N . THR A 1 96 ? -4.660 -0.041 6.846 1.00 89.75 96 THR A N 1
ATOM 753 C CA . THR A 1 96 ? -4.332 0.500 5.515 1.00 89.75 96 THR A CA 1
ATOM 754 C C . THR A 1 96 ? -4.652 -0.500 4.410 1.00 89.75 96 THR A C 1
ATOM 756 O O . THR A 1 96 ? -5.194 -0.124 3.375 1.00 89.75 96 THR A O 1
ATOM 759 N N . TYR A 1 97 ? -4.304 -1.766 4.618 1.00 89.38 97 TYR A N 1
ATOM 760 C CA . TYR A 1 97 ? -4.356 -2.809 3.605 1.00 89.38 97 TYR A CA 1
ATOM 761 C C . TYR A 1 97 ? -5.784 -3.201 3.228 1.00 89.38 97 TYR A C 1
ATOM 763 O O . TYR A 1 97 ? -6.058 -3.441 2.056 1.00 89.38 97 TYR A O 1
ATOM 771 N N . THR A 1 98 ? -6.692 -3.220 4.204 1.00 89.94 98 THR A N 1
ATOM 772 C CA . THR A 1 98 ? -8.074 -3.685 4.026 1.00 89.94 98 THR A CA 1
ATOM 773 C C . THR A 1 98 ? -8.960 -2.667 3.311 1.00 89.94 98 THR A C 1
ATOM 775 O O . THR A 1 98 ? -9.821 -3.067 2.538 1.00 89.94 98 THR A O 1
ATOM 778 N N . ILE A 1 99 ? -8.737 -1.363 3.492 1.00 91.06 99 ILE A N 1
ATOM 779 C CA . ILE A 1 99 ? -9.613 -0.308 2.949 1.00 91.06 99 ILE A CA 1
ATOM 780 C C . ILE A 1 99 ? -9.762 -0.386 1.424 1.00 91.06 99 ILE A C 1
ATOM 782 O O . ILE A 1 99 ? -8.768 -0.462 0.698 1.00 91.06 99 ILE A O 1
ATOM 786 N N . ASP A 1 100 ? -10.992 -0.239 0.934 1.00 91.44 100 ASP A N 1
ATOM 787 C CA . ASP A 1 100 ? -11.268 -0.013 -0.482 1.00 91.44 100 ASP A CA 1
ATOM 788 C C . ASP A 1 100 ? -10.895 1.420 -0.881 1.00 91.44 100 ASP A C 1
ATOM 790 O O . ASP A 1 100 ? -11.497 2.403 -0.433 1.00 91.44 100 ASP A O 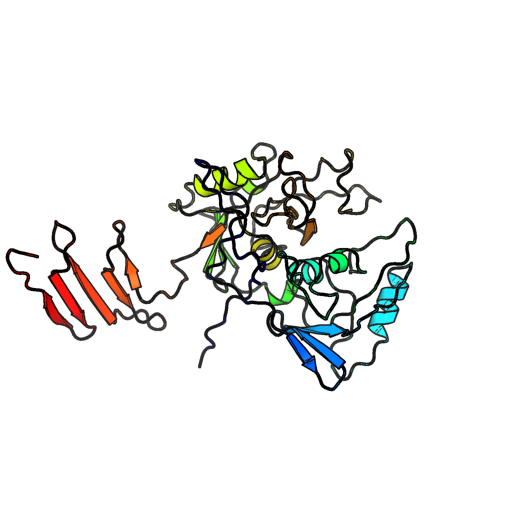1
ATOM 794 N N . LYS A 1 101 ? -9.888 1.550 -1.748 1.00 90.62 101 LYS A N 1
ATOM 795 C CA . LYS A 1 101 ? -9.332 2.848 -2.144 1.00 90.62 101 LYS A CA 1
ATOM 796 C C . LYS A 1 101 ? -10.210 3.566 -3.164 1.00 90.62 101 LYS A C 1
ATOM 798 O O . LYS A 1 101 ? -10.060 4.774 -3.320 1.00 90.62 101 LYS A O 1
ATOM 803 N N . ALA A 1 102 ? -11.154 2.864 -3.791 1.00 87.38 102 ALA A N 1
ATOM 804 C CA . ALA A 1 102 ? -12.161 3.448 -4.672 1.00 87.38 102 ALA A CA 1
ATOM 805 C C . ALA A 1 102 ? -13.434 3.900 -3.938 1.00 87.38 102 ALA A C 1
ATOM 807 O O . ALA A 1 102 ? -14.367 4.377 -4.583 1.00 87.38 102 ALA A O 1
ATOM 808 N N . SER A 1 103 ? -13.471 3.806 -2.601 1.00 82.62 103 SER A N 1
ATOM 809 C CA . SER A 1 103 ? -14.597 4.232 -1.754 1.00 82.62 103 SER A CA 1
ATOM 810 C C . SER A 1 103 ? -15.930 3.522 -2.041 1.00 82.62 103 SER A C 1
ATOM 812 O O . SER A 1 103 ? -17.007 4.120 -1.963 1.00 82.62 103 SER A O 1
ATOM 814 N N . GLY A 1 104 ? -15.882 2.227 -2.358 1.00 80.19 104 GLY A N 1
ATOM 815 C CA . GLY A 1 104 ? -17.084 1.413 -2.487 1.00 80.19 104 GLY A CA 1
ATOM 816 C C . GLY A 1 104 ? -17.974 1.464 -1.239 1.00 80.19 104 GLY A C 1
ATOM 817 O O . GLY A 1 104 ? -17.538 1.778 -0.128 1.00 80.19 104 GLY A O 1
ATOM 818 N N . GLN A 1 105 ? -19.259 1.162 -1.425 1.00 82.75 105 GLN A N 1
ATOM 819 C CA . GLN A 1 105 ? -20.159 0.956 -0.294 1.00 82.75 105 GLN A CA 1
ATOM 820 C C . GLN A 1 105 ? -19.871 -0.410 0.324 1.00 82.75 105 GLN A C 1
ATOM 822 O O . GLN A 1 105 ? -19.995 -1.430 -0.349 1.00 82.75 105 GLN A O 1
ATOM 827 N N . HIS A 1 106 ? -19.511 -0.403 1.605 1.00 86.00 106 HIS A N 1
ATOM 828 C CA . HIS A 1 106 ? -19.221 -1.599 2.389 1.00 86.00 106 HIS A CA 1
ATOM 829 C C . HIS A 1 106 ? -20.039 -1.586 3.673 1.00 86.00 106 HIS A C 1
ATOM 831 O O . HIS A 1 106 ? -20.163 -0.538 4.314 1.00 86.00 106 HIS A O 1
ATOM 837 N N . ASP A 1 107 ? -20.563 -2.752 4.047 1.00 84.75 107 ASP A N 1
ATOM 838 C CA . ASP A 1 107 ? -21.370 -2.927 5.258 1.00 84.75 107 ASP A CA 1
ATOM 839 C C . ASP A 1 107 ? -20.519 -2.765 6.527 1.00 84.75 107 ASP A C 1
ATOM 841 O O . ASP A 1 107 ? -20.969 -2.189 7.514 1.00 84.75 107 ASP A O 1
ATOM 845 N N . SER A 1 108 ? -19.255 -3.201 6.485 1.00 88.44 108 SER A N 1
ATOM 846 C CA . SER A 1 108 ? -18.315 -3.021 7.591 1.00 88.44 108 SER A CA 1
ATOM 847 C C . SER A 1 108 ? -17.549 -1.694 7.488 1.00 88.44 108 SER A C 1
ATOM 849 O O . SER A 1 108 ? -17.010 -1.382 6.417 1.00 88.44 108 SER A O 1
ATOM 851 N N . PRO A 1 109 ? -17.391 -0.942 8.598 1.00 89.19 109 PRO A N 1
ATOM 852 C CA . PRO A 1 109 ? -16.528 0.239 8.636 1.00 89.19 109 PRO A CA 1
ATOM 853 C C . PRO A 1 109 ? -15.053 -0.062 8.334 1.00 89.19 109 PRO A C 1
ATOM 855 O O . PRO A 1 109 ? -14.331 0.839 7.919 1.00 89.19 109 PRO A O 1
ATOM 858 N N . LEU A 1 110 ? -14.609 -1.316 8.487 1.00 91.44 110 LEU A N 1
ATOM 859 C CA . LEU A 1 110 ? -13.236 -1.753 8.210 1.00 91.44 110 LEU A CA 1
ATOM 860 C C . LEU A 1 110 ? -12.765 -1.393 6.793 1.00 91.44 110 LEU A C 1
ATOM 862 O O . LEU A 1 110 ? -11.627 -0.979 6.596 1.00 91.44 110 LEU A O 1
ATOM 866 N N . TYR A 1 111 ? -13.646 -1.533 5.804 1.00 91.31 111 TYR A N 1
ATOM 867 C CA . TYR A 1 111 ? -13.304 -1.363 4.389 1.00 91.31 111 TYR A CA 1
ATOM 868 C C . TYR A 1 111 ? -13.384 0.089 3.910 1.00 91.31 111 TYR A C 1
ATOM 870 O O . TYR A 1 111 ? -13.277 0.362 2.715 1.00 91.31 111 TYR A O 1
ATOM 878 N N . ARG A 1 112 ? -13.568 1.037 4.830 1.00 89.19 112 ARG A N 1
ATOM 879 C CA . ARG A 1 112 ? -13.777 2.455 4.540 1.00 89.19 112 ARG A CA 1
ATOM 880 C C . ARG A 1 112 ? -12.632 3.301 5.087 1.00 89.19 112 ARG A C 1
ATOM 882 O O . ARG A 1 112 ? -11.988 2.952 6.068 1.00 89.19 112 ARG A O 1
ATOM 889 N N . PHE A 1 113 ? -12.410 4.468 4.484 1.00 87.06 113 PHE A N 1
ATOM 890 C CA . PHE A 1 113 ? -11.320 5.378 4.862 1.00 87.06 113 PHE A CA 1
ATOM 891 C C . PHE A 1 113 ? -11.332 5.803 6.340 1.00 87.06 113 PHE A C 1
ATOM 893 O O . PHE A 1 113 ? -10.273 6.109 6.887 1.00 87.06 113 PHE A O 1
ATOM 900 N N . ASP A 1 114 ? -12.496 5.815 7.001 1.00 86.50 114 ASP A N 1
ATOM 901 C CA . ASP A 1 114 ? -12.586 6.160 8.420 1.00 86.50 114 ASP A CA 1
ATOM 902 C C . ASP A 1 114 ? -11.844 5.169 9.328 1.00 86.50 114 ASP A C 1
ATOM 904 O O . ASP A 1 114 ? -11.353 5.587 10.378 1.00 86.50 114 ASP A O 1
ATOM 908 N N . ALA A 1 115 ? -11.647 3.919 8.888 1.00 90.62 115 ALA A N 1
ATOM 909 C CA . ALA A 1 115 ? -10.885 2.910 9.619 1.00 90.62 115 ALA A CA 1
ATOM 910 C C . ALA A 1 115 ? -9.438 3.340 9.918 1.00 90.62 115 ALA A C 1
ATOM 912 O O . ALA A 1 115 ? -8.906 2.973 10.961 1.00 90.62 115 ALA A O 1
ATOM 913 N N . LEU A 1 116 ? -8.805 4.180 9.083 1.00 88.06 116 LEU A N 1
ATOM 914 C CA . LEU 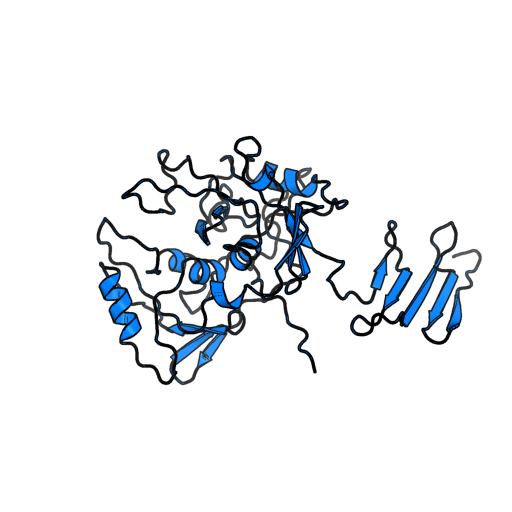A 1 116 ? -7.450 4.699 9.358 1.00 88.06 116 LEU A CA 1
ATOM 915 C C . LEU A 1 116 ? -7.367 5.546 10.629 1.00 88.06 116 LEU A C 1
ATOM 917 O O . LEU A 1 116 ? -6.281 5.746 11.164 1.00 88.06 116 LEU A O 1
ATOM 921 N N . SER A 1 117 ? -8.500 6.080 11.084 1.00 88.38 117 SER A N 1
ATOM 922 C CA . SER A 1 117 ? -8.577 6.907 12.288 1.00 88.38 117 SER A CA 1
ATOM 923 C C . SER A 1 117 ? -8.932 6.095 13.536 1.00 88.38 117 SER A C 1
ATOM 925 O O . SER A 1 117 ? -9.155 6.686 14.589 1.00 88.38 117 SER A O 1
ATOM 927 N N . TYR A 1 118 ? -9.043 4.766 13.433 1.00 93.56 118 TYR A N 1
ATOM 928 C CA . TYR A 1 118 ? -9.407 3.896 14.550 1.00 93.56 118 TYR A CA 1
ATOM 929 C C . TYR A 1 118 ? -8.171 3.583 15.396 1.00 93.56 118 TYR A C 1
ATOM 931 O O . TYR A 1 118 ? -7.030 3.723 14.949 1.00 93.56 118 TYR A O 1
ATOM 939 N N . TRP A 1 119 ? -8.390 3.134 16.632 1.00 95.06 119 TRP A N 1
ATOM 940 C CA . TRP A 1 119 ? -7.312 2.669 17.494 1.00 95.06 119 TRP A CA 1
ATOM 941 C C . TRP A 1 119 ? -6.530 1.538 16.823 1.00 95.06 119 TRP A C 1
ATOM 943 O O . TRP A 1 119 ? -7.076 0.494 16.475 1.00 95.06 119 TRP A O 1
ATOM 953 N N . HIS A 1 120 ? -5.223 1.735 16.719 1.00 92.62 120 HIS A N 1
ATOM 954 C CA . HIS A 1 120 ? -4.244 0.759 16.273 1.00 92.62 120 HIS A CA 1
ATOM 955 C C . HIS A 1 120 ? -3.029 0.777 17.208 1.00 92.62 120 HIS A C 1
ATOM 957 O O . HIS A 1 120 ? -2.843 1.680 18.029 1.00 92.62 120 HIS A O 1
ATOM 963 N N . GLN A 1 121 ? -2.155 -0.220 17.084 1.00 90.44 121 GLN A N 1
ATOM 964 C CA . GLN A 1 121 ? -1.014 -0.418 17.991 1.00 90.44 121 GLN A CA 1
ATOM 965 C C . GLN A 1 121 ? -0.104 0.817 18.108 1.00 90.44 121 GLN A C 1
ATOM 967 O O . GLN A 1 121 ? 0.396 1.118 19.196 1.00 90.44 121 GLN A O 1
ATOM 972 N N . ASN A 1 122 ? 0.041 1.566 17.010 1.00 85.06 122 ASN A N 1
ATOM 973 C CA . ASN A 1 122 ? 0.871 2.774 16.937 1.00 85.06 122 ASN A CA 1
ATOM 974 C C . ASN A 1 122 ? 0.100 4.095 17.112 1.00 85.06 122 ASN A C 1
ATOM 976 O O . ASN A 1 122 ? 0.684 5.155 16.904 1.00 85.06 122 ASN A O 1
ATOM 980 N N . SER A 1 123 ? -1.198 4.070 17.430 1.00 86.62 123 SER A N 1
ATOM 981 C CA . SER A 1 123 ? -1.968 5.307 17.582 1.00 86.62 123 SER A CA 1
ATOM 982 C C . SER A 1 123 ? -1.486 6.071 18.805 1.00 86.62 123 SER A C 1
ATOM 984 O O . SER A 1 123 ? -1.169 5.480 19.844 1.00 86.62 123 SER A O 1
ATOM 986 N N . ALA A 1 124 ? -1.524 7.394 18.716 1.00 84.31 124 ALA A N 1
ATOM 987 C CA . ALA A 1 124 ? -1.418 8.254 19.876 1.00 84.31 124 ALA A CA 1
ATOM 988 C C . ALA A 1 124 ? -2.492 9.339 19.822 1.00 84.31 124 ALA A C 1
ATOM 990 O O . ALA A 1 124 ? -2.932 9.749 18.752 1.00 84.31 124 ALA A O 1
ATOM 991 N N . ASN A 1 125 ? -2.931 9.759 21.004 1.00 88.75 125 ASN A N 1
ATOM 992 C CA . ASN A 1 125 ? -4.108 10.599 21.181 1.00 88.75 125 ASN A CA 1
ATOM 993 C C . ASN A 1 125 ? -3.837 11.659 22.259 1.00 88.75 125 ASN A C 1
ATOM 995 O O . ASN A 1 125 ? -4.376 11.572 23.362 1.00 88.75 125 ASN A O 1
ATOM 999 N N . PRO A 1 126 ? -2.941 12.621 21.984 1.00 85.38 126 PRO A N 1
ATOM 1000 C CA . PRO A 1 126 ? -2.514 13.608 22.976 1.00 85.38 126 PRO A CA 1
ATOM 1001 C C . PRO A 1 126 ? -3.649 14.554 23.387 1.00 85.38 126 PRO A C 1
ATOM 1003 O O . PRO A 1 126 ? -3.605 15.139 24.462 1.00 85.38 126 PRO A O 1
ATOM 1006 N N . GLU A 1 127 ? -4.671 14.687 22.542 1.00 87.69 127 GLU A N 1
ATOM 1007 C CA . GLU A 1 127 ? -5.867 15.493 22.794 1.00 87.69 127 GLU A CA 1
ATOM 1008 C C . GLU A 1 127 ? -6.989 14.703 23.490 1.00 87.69 127 GLU A C 1
ATOM 1010 O O . GLU A 1 127 ? -8.086 15.228 23.679 1.00 87.69 127 GLU A O 1
ATOM 1015 N N . GLU A 1 128 ? -6.737 13.438 23.849 1.00 92.19 128 GLU A N 1
ATOM 1016 C CA . GLU A 1 128 ? -7.680 12.555 24.546 1.00 92.19 128 GLU A CA 1
ATOM 1017 C C . GLU A 1 128 ? -9.059 12.465 23.865 1.00 92.19 128 GLU A C 1
ATOM 1019 O O . GLU A 1 128 ? -10.100 12.353 24.519 1.00 92.19 128 GLU A O 1
ATOM 1024 N N . GLN A 1 129 ? -9.097 12.509 22.532 1.00 92.94 129 GLN A N 1
ATOM 1025 C CA . GLN A 1 129 ? -10.328 12.391 21.754 1.00 92.94 129 GLN A CA 1
ATOM 1026 C C . GLN A 1 129 ? -10.951 10.994 21.906 1.00 92.94 129 GLN A C 1
ATOM 1028 O O . GLN A 1 129 ? -10.263 10.017 22.188 1.00 92.94 129 GLN A O 1
ATOM 1033 N N . LEU A 1 130 ? -12.267 10.873 21.720 1.00 96.44 130 LEU A N 1
ATOM 1034 C CA . LEU A 1 130 ? -12.911 9.556 21.669 1.00 96.44 130 LEU A CA 1
ATOM 1035 C C . LEU A 1 130 ? -12.644 8.916 20.307 1.00 96.44 130 LEU A C 1
ATOM 1037 O O . LEU A 1 130 ? -13.242 9.325 19.310 1.00 96.44 130 LEU A O 1
ATOM 1041 N N . ILE A 1 131 ? -11.783 7.902 20.289 1.00 95.88 131 ILE A N 1
ATOM 1042 C CA . ILE A 1 131 ? -11.384 7.184 19.079 1.00 95.88 131 ILE A CA 1
ATOM 1043 C C . ILE A 1 131 ? -12.062 5.802 19.061 1.00 95.88 131 ILE A C 1
ATOM 1045 O O . ILE A 1 131 ? -12.030 5.107 20.081 1.00 95.88 131 ILE A O 1
ATOM 1049 N N . PRO A 1 132 ? -12.697 5.400 17.944 1.00 96.94 132 PRO A N 1
ATOM 1050 C CA . PRO A 1 132 ? -13.299 4.074 17.789 1.00 96.94 132 PRO A CA 1
ATOM 1051 C C . PRO A 1 132 ? -12.261 2.947 17.810 1.00 96.94 132 PRO A C 1
ATOM 1053 O O . PRO A 1 132 ? -11.138 3.124 17.344 1.00 96.94 132 PRO A O 1
ATOM 1056 N N . VAL A 1 133 ? -12.641 1.776 18.323 1.00 96.38 133 VAL A N 1
ATOM 1057 C CA . VAL A 1 133 ? -11.815 0.562 18.315 1.00 96.38 133 VAL A CA 1
ATOM 1058 C C . VAL A 1 133 ? -12.473 -0.542 17.500 1.00 96.38 133 VAL A C 1
ATOM 1060 O O . VAL A 1 133 ? -13.652 -0.824 17.672 1.00 96.38 133 VAL A O 1
ATOM 1063 N N . LEU A 1 134 ? -11.692 -1.193 16.641 1.00 95.62 134 LEU A N 1
ATOM 1064 C CA . LEU A 1 134 ? -12.083 -2.422 15.965 1.00 95.62 134 LEU A CA 1
ATOM 1065 C C . LEU A 1 134 ? -11.013 -3.470 16.241 1.00 95.62 134 LEU A C 1
ATOM 1067 O O . LEU A 1 134 ? -9.846 -3.259 15.911 1.00 95.62 134 LEU A O 1
ATOM 1071 N N . CYS A 1 135 ? -11.395 -4.567 16.884 1.00 95.69 135 CYS A N 1
ATOM 1072 C CA . CYS A 1 135 ? -10.444 -5.603 17.265 1.00 95.69 135 CYS A CA 1
ATOM 1073 C C . CYS A 1 135 ? -10.199 -6.579 16.112 1.00 95.69 135 CYS A C 1
ATOM 1075 O O . CYS A 1 135 ? -11.106 -6.886 15.335 1.00 95.69 135 CYS A O 1
ATOM 1077 N N . VAL A 1 136 ? -8.974 -7.089 16.036 1.00 95.56 136 VAL A N 1
ATOM 1078 C CA . VAL A 1 136 ? -8.543 -8.095 15.063 1.00 95.56 136 VAL A CA 1
ATOM 1079 C C . VAL A 1 136 ? -7.879 -9.260 15.786 1.00 95.56 136 VAL A C 1
ATOM 1081 O O . VAL A 1 136 ? -7.301 -9.075 16.859 1.00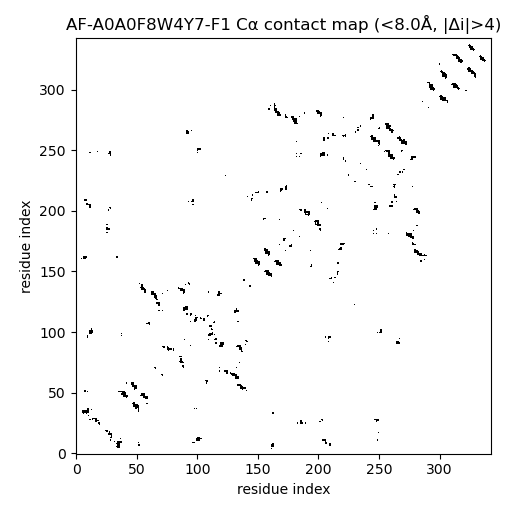 95.56 136 VAL A O 1
ATOM 1084 N N . ARG A 1 137 ? -7.930 -10.455 15.206 1.00 93.19 137 ARG A N 1
ATOM 1085 C CA . ARG A 1 137 ? -7.160 -11.620 15.651 1.00 93.19 137 ARG A CA 1
ATOM 1086 C C . ARG A 1 137 ? -6.594 -12.404 14.466 1.00 93.19 137 ARG A C 1
ATOM 1088 O O . ARG A 1 137 ? -6.970 -12.180 13.314 1.00 93.19 137 ARG A O 1
ATOM 1095 N N . GLY A 1 138 ? -5.678 -13.315 14.781 1.00 90.25 138 GLY A N 1
ATOM 1096 C CA . GLY A 1 138 ? -4.871 -14.061 13.819 1.00 90.25 138 GLY A CA 1
ATOM 1097 C C . GLY A 1 138 ? -3.463 -13.486 13.644 1.00 90.25 138 GLY A C 1
ATOM 1098 O O . GLY A 1 138 ? -3.123 -12.412 14.165 1.00 90.25 138 GLY A O 1
ATOM 1099 N N . GLU A 1 139 ? -2.641 -14.234 12.906 1.00 88.69 139 GLU A N 1
ATOM 1100 C CA . GLU A 1 139 ? -1.257 -13.877 12.583 1.00 88.69 139 GLU A CA 1
ATOM 1101 C C . GLU A 1 139 ? -1.198 -12.503 11.915 1.00 88.69 139 GLU A C 1
ATOM 1103 O O . GLU A 1 139 ? -1.947 -12.233 10.973 1.00 88.69 139 GLU A O 1
ATOM 1108 N N . THR A 1 140 ? -0.319 -11.625 12.411 1.00 88.44 140 THR A N 1
ATOM 1109 C CA . THR A 1 140 ? -0.234 -10.269 11.874 1.00 88.44 140 THR A CA 1
ATOM 1110 C C . THR A 1 140 ? 0.134 -10.316 10.397 1.00 88.44 140 THR A C 1
ATOM 1112 O O . THR A 1 140 ? 0.947 -11.129 9.961 1.00 88.44 140 THR A O 1
ATOM 1115 N N . ILE A 1 141 ? -0.424 -9.396 9.616 1.00 84.38 141 ILE A N 1
ATOM 1116 C CA . ILE A 1 141 ? -0.068 -9.256 8.199 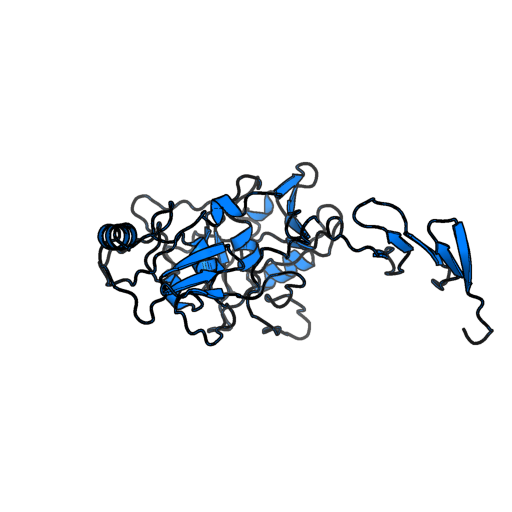1.00 84.38 141 ILE A CA 1
ATOM 1117 C C . ILE A 1 141 ? 1.449 -9.030 8.009 1.00 84.38 141 ILE A C 1
ATOM 1119 O O . ILE A 1 141 ? 2.011 -9.447 6.997 1.00 84.38 141 ILE A O 1
ATOM 1123 N N . ASN A 1 142 ? 2.120 -8.402 8.984 1.00 78.56 142 ASN A N 1
ATOM 1124 C CA . ASN A 1 142 ? 3.572 -8.246 8.959 1.00 78.56 142 ASN A CA 1
ATOM 1125 C C . ASN A 1 142 ? 4.292 -9.585 9.014 1.00 78.56 142 ASN A C 1
ATOM 1127 O O . ASN A 1 142 ? 5.219 -9.739 8.242 1.00 78.56 142 ASN A O 1
ATOM 1131 N N . ASP A 1 143 ? 3.865 -10.523 9.861 1.00 77.06 143 ASP A N 1
ATOM 1132 C CA . ASP A 1 143 ? 4.505 -11.837 10.018 1.00 77.06 143 ASP A CA 1
ATOM 1133 C C . ASP A 1 143 ? 4.098 -12.803 8.893 1.00 77.06 143 ASP A C 1
ATOM 1135 O O . ASP A 1 143 ? 4.924 -13.534 8.340 1.00 77.06 143 ASP A O 1
ATOM 1139 N N . ARG A 1 144 ? 2.834 -12.723 8.465 1.00 70.81 144 ARG A N 1
ATOM 1140 C CA . ARG A 1 144 ? 2.234 -13.599 7.452 1.00 70.81 144 ARG A CA 1
ATOM 1141 C C . ARG A 1 144 ? 2.775 -13.379 6.035 1.00 70.81 144 ARG A C 1
ATOM 1143 O O . ARG A 1 144 ? 2.769 -14.310 5.225 1.00 70.81 144 ARG A O 1
ATOM 1150 N N . TYR A 1 145 ? 3.188 -12.154 5.694 1.00 67.06 145 TYR A N 1
ATOM 1151 C CA . TYR A 1 145 ? 3.601 -11.765 4.332 1.00 67.06 145 TYR A CA 1
ATOM 1152 C C . TYR A 1 145 ? 5.122 -11.665 4.131 1.00 67.06 145 TYR A C 1
ATOM 1154 O O . TYR A 1 145 ? 5.580 -11.105 3.140 1.00 67.06 145 TYR A O 1
ATOM 1162 N N . ILE A 1 146 ? 5.935 -12.234 5.029 1.00 62.09 146 ILE A N 1
ATOM 1163 C CA . ILE A 1 146 ? 7.411 -12.162 4.932 1.00 62.09 146 ILE A CA 1
ATOM 1164 C C . ILE A 1 146 ? 7.995 -13.174 3.934 1.00 62.09 146 ILE A C 1
ATOM 1166 O O . ILE A 1 146 ? 9.181 -13.122 3.608 1.00 62.09 146 ILE A O 1
ATOM 1170 N N . THR A 1 147 ? 7.209 -14.120 3.429 1.00 67.31 147 THR A N 1
ATOM 1171 C CA . THR A 1 147 ? 7.776 -15.266 2.716 1.00 67.31 147 THR A CA 1
ATOM 1172 C C . THR A 1 147 ? 7.777 -15.057 1.201 1.00 67.31 147 THR A C 1
ATOM 1174 O O . THR A 1 147 ? 6.755 -14.736 0.611 1.00 67.31 147 THR A O 1
ATOM 1177 N N . GLU A 1 148 ? 8.964 -15.251 0.609 1.00 78.44 148 GLU A N 1
ATOM 1178 C CA . GLU A 1 148 ? 9.316 -15.215 -0.827 1.00 78.44 148 GLU A CA 1
ATOM 1179 C C . GLU A 1 148 ? 9.946 -13.939 -1.405 1.00 78.44 148 GLU A C 1
ATOM 1181 O O . GLU A 1 148 ? 10.312 -13.939 -2.583 1.00 78.44 148 GLU A O 1
ATOM 1186 N N . LEU A 1 149 ? 10.219 -12.916 -0.588 1.00 87.38 149 LEU A N 1
ATOM 1187 C CA . LEU A 1 149 ? 11.081 -11.812 -1.021 1.00 87.38 149 LEU A CA 1
ATOM 1188 C C . LEU A 1 149 ? 12.559 -12.241 -1.050 1.00 87.38 149 LEU A C 1
ATOM 1190 O O . LEU A 1 149 ? 13.085 -12.773 -0.071 1.00 87.38 149 LEU A O 1
ATOM 1194 N N . LYS A 1 150 ? 13.252 -12.003 -2.169 1.00 89.69 150 LYS A N 1
ATOM 1195 C CA . LYS A 1 150 ? 14.682 -12.317 -2.342 1.00 89.69 150 LYS A CA 1
ATOM 1196 C C . LYS A 1 150 ? 15.428 -11.150 -2.966 1.00 89.69 150 LYS A C 1
ATOM 1198 O O . LYS A 1 150 ? 15.142 -10.751 -4.095 1.00 89.69 150 LYS A O 1
ATOM 1203 N N . ARG A 1 151 ? 16.432 -10.640 -2.250 1.00 90.88 151 ARG A N 1
ATOM 1204 C CA . ARG A 1 151 ? 17.312 -9.579 -2.748 1.00 90.88 151 ARG A CA 1
ATOM 1205 C C . ARG A 1 151 ? 18.372 -10.128 -3.702 1.00 90.88 151 ARG A C 1
ATOM 1207 O O . ARG A 1 151 ? 19.111 -11.045 -3.349 1.00 90.88 151 ARG A O 1
ATOM 1214 N N . ASN A 1 152 ? 18.515 -9.489 -4.858 1.00 86.94 152 ASN A N 1
ATOM 1215 C CA . ASN A 1 152 ? 19.677 -9.601 -5.730 1.00 86.94 152 ASN A CA 1
ATOM 1216 C C . ASN A 1 152 ? 20.534 -8.338 -5.570 1.00 86.94 152 ASN A C 1
ATOM 1218 O O . ASN A 1 152 ? 20.167 -7.249 -6.006 1.00 86.94 152 ASN A O 1
ATOM 1222 N N . ALA A 1 153 ? 21.683 -8.490 -4.913 1.00 87.88 153 ALA A N 1
ATOM 1223 C CA . ALA A 1 153 ? 22.572 -7.372 -4.615 1.00 87.88 153 ALA A CA 1
ATOM 1224 C C . ALA A 1 153 ? 23.339 -6.843 -5.832 1.00 87.88 153 ALA A C 1
ATOM 1226 O O . ALA A 1 153 ? 23.724 -5.679 -5.831 1.00 87.88 153 ALA A O 1
ATOM 1227 N N . SER A 1 154 ? 23.567 -7.687 -6.838 1.00 84.25 154 SER A N 1
ATOM 1228 C CA . SER A 1 154 ? 24.292 -7.333 -8.065 1.00 84.25 154 SER A CA 1
ATOM 1229 C C . SER A 1 154 ? 23.495 -6.325 -8.883 1.00 84.25 154 SER A C 1
ATOM 1231 O O . SER A 1 154 ? 24.036 -5.321 -9.335 1.00 84.25 154 SER A O 1
ATOM 1233 N N . ASP A 1 155 ? 22.193 -6.586 -8.988 1.00 84.31 155 ASP A N 1
ATOM 1234 C CA . ASP A 1 155 ? 21.263 -5.797 -9.790 1.00 84.31 155 ASP A CA 1
ATOM 1235 C C . ASP A 1 155 ? 20.503 -4.761 -8.950 1.00 84.31 155 ASP A C 1
ATOM 1237 O O . ASP A 1 155 ? 19.757 -3.954 -9.488 1.00 84.31 155 ASP A O 1
ATOM 1241 N N . ASN A 1 156 ? 20.698 -4.756 -7.625 1.00 93.31 156 ASN A N 1
ATOM 1242 C CA . ASN A 1 156 ? 19.968 -3.910 -6.677 1.00 93.31 156 ASN A CA 1
ATOM 1243 C C . ASN A 1 156 ? 18.449 -3.980 -6.883 1.00 93.31 156 ASN A C 1
ATOM 1245 O O . ASN A 1 156 ? 17.776 -2.963 -7.055 1.00 93.31 156 ASN A O 1
ATOM 1249 N N . VAL A 1 157 ? 17.924 -5.204 -6.868 1.00 94.00 157 VAL A N 1
ATOM 1250 C CA . VAL A 1 157 ? 16.486 -5.481 -6.943 1.00 94.00 157 VAL A CA 1
ATOM 1251 C C . VAL A 1 157 ? 16.068 -6.478 -5.868 1.00 94.00 157 VAL A C 1
ATOM 1253 O O . VAL A 1 157 ? 16.883 -7.252 -5.358 1.00 94.00 157 VAL A O 1
ATOM 1256 N N . VAL A 1 158 ? 14.781 -6.491 -5.540 1.00 93.69 158 VAL A N 1
ATOM 1257 C CA . VAL A 1 158 ? 14.146 -7.519 -4.710 1.00 93.69 158 VAL A CA 1
ATOM 1258 C C . VAL A 1 158 ? 13.034 -8.178 -5.516 1.00 93.69 158 VAL A C 1
ATOM 1260 O O . VAL A 1 158 ? 12.159 -7.500 -6.036 1.00 93.69 158 VAL A O 1
ATOM 1263 N N . THR A 1 159 ? 13.068 -9.501 -5.619 1.00 90.62 159 THR A N 1
ATOM 1264 C CA . THR A 1 159 ? 12.029 -10.302 -6.289 1.00 90.62 159 THR A CA 1
ATOM 1265 C C . THR A 1 159 ? 11.016 -10.799 -5.270 1.00 90.62 159 THR A C 1
ATOM 1267 O O . THR A 1 159 ? 11.412 -11.195 -4.178 1.00 90.62 159 THR A O 1
ATOM 1270 N N . ASP A 1 160 ? 9.735 -10.770 -5.618 1.00 87.94 160 ASP A N 1
ATOM 1271 C CA . ASP A 1 160 ? 8.602 -11.286 -4.851 1.00 87.94 160 ASP A CA 1
ATOM 1272 C C . ASP A 1 160 ? 7.994 -12.473 -5.603 1.00 87.94 160 ASP A C 1
ATOM 1274 O O . ASP A 1 160 ? 7.191 -12.303 -6.527 1.00 87.94 160 ASP A O 1
ATOM 1278 N N . GLY A 1 161 ? 8.390 -13.686 -5.209 1.00 81.31 161 GLY A N 1
ATOM 1279 C CA . GLY A 1 161 ? 7.896 -14.916 -5.833 1.00 81.31 161 GLY A CA 1
ATOM 1280 C C . GLY A 1 161 ? 6.399 -15.148 -5.649 1.00 81.31 161 GLY A C 1
ATOM 1281 O O . GLY A 1 161 ? 5.749 -15.669 -6.555 1.00 81.31 161 GLY A O 1
ATOM 1282 N N . GLN A 1 162 ? 5.830 -14.681 -4.537 1.00 80.88 162 GLN A N 1
ATOM 1283 C CA . GLN A 1 162 ? 4.433 -14.924 -4.192 1.00 80.88 162 GLN A CA 1
ATOM 1284 C C . GLN A 1 162 ? 3.479 -14.077 -5.045 1.00 80.88 162 GLN A C 1
ATOM 1286 O O . GLN A 1 162 ? 2.346 -14.495 -5.297 1.00 80.88 162 GLN A O 1
ATOM 1291 N N . ASN A 1 163 ? 3.905 -12.893 -5.489 1.00 80.75 163 ASN A N 1
ATOM 1292 C CA . ASN A 1 163 ? 3.064 -12.001 -6.296 1.00 80.75 163 ASN A CA 1
ATOM 1293 C C . ASN A 1 163 ? 3.566 -11.789 -7.722 1.00 80.75 163 ASN A C 1
ATOM 1295 O O . ASN A 1 163 ? 2.889 -11.113 -8.492 1.00 80.75 163 ASN A O 1
ATOM 1299 N N . GLY A 1 164 ? 4.712 -12.373 -8.085 1.00 83.19 164 GLY A N 1
ATOM 1300 C CA . GLY A 1 164 ? 5.320 -12.170 -9.397 1.00 83.19 164 GLY A CA 1
ATOM 1301 C C . GLY A 1 164 ? 5.691 -10.707 -9.620 1.00 83.19 164 GLY A C 1
ATOM 1302 O O . GLY A 1 164 ? 5.420 -10.167 -10.688 1.00 83.19 164 GLY A O 1
ATOM 1303 N N . LEU A 1 165 ? 6.258 -10.056 -8.601 1.00 88.75 165 LEU A N 1
ATOM 1304 C CA . LEU A 1 165 ? 6.694 -8.658 -8.653 1.00 88.75 165 LEU A CA 1
ATOM 1305 C C . LEU A 1 165 ? 8.212 -8.566 -8.493 1.00 88.75 165 LEU A C 1
ATOM 1307 O O . LEU A 1 165 ? 8.839 -9.403 -7.846 1.00 88.75 165 LEU A O 1
ATOM 1311 N N . MET A 1 166 ? 8.807 -7.511 -9.037 1.00 91.56 166 MET A N 1
ATOM 1312 C CA . MET A 1 166 ? 10.203 -7.153 -8.808 1.00 91.56 166 MET A CA 1
ATOM 1313 C C . MET A 1 166 ? 10.291 -5.674 -8.452 1.00 91.56 166 MET A C 1
ATOM 1315 O O . MET A 1 166 ? 9.622 -4.832 -9.040 1.00 91.56 166 MET A O 1
ATOM 1319 N N . TRP A 1 167 ? 11.126 -5.366 -7.472 1.00 95.81 167 TRP A N 1
ATOM 1320 C CA . TRP A 1 167 ? 11.217 -4.066 -6.830 1.00 95.81 167 TRP A CA 1
ATOM 1321 C C . TRP A 1 167 ? 12.613 -3.489 -6.996 1.00 95.81 167 TRP A C 1
ATOM 1323 O O . TRP A 1 167 ? 13.602 -4.180 -6.744 1.00 95.81 167 TRP A O 1
ATOM 1333 N N . GLN A 1 168 ? 12.694 -2.212 -7.353 1.00 97.38 168 GLN A N 1
ATOM 1334 C CA . GLN A 1 168 ? 13.937 -1.453 -7.326 1.00 97.38 168 GLN A CA 1
ATOM 1335 C C . GLN A 1 168 ? 14.442 -1.359 -5.877 1.00 97.38 168 GLN A C 1
ATOM 1337 O O . GLN A 1 168 ? 13.656 -1.108 -4.963 1.00 97.38 168 GLN A O 1
ATOM 1342 N N . ASP A 1 169 ? 15.738 -1.570 -5.640 1.00 96.81 169 ASP A N 1
ATOM 1343 C CA . ASP A 1 169 ? 16.358 -1.490 -4.309 1.00 96.81 169 ASP A CA 1
ATOM 1344 C C . ASP A 1 169 ? 17.810 -0.982 -4.356 1.00 96.81 169 ASP A C 1
ATOM 1346 O O . ASP A 1 169 ? 18.686 -1.456 -3.622 1.00 96.81 169 ASP A O 1
ATOM 1350 N N . ASP A 1 170 ? 18.085 -0.021 -5.237 1.00 95.00 170 ASP A N 1
ATOM 1351 C CA . ASP A 1 170 ? 19.316 0.774 -5.216 1.00 95.00 170 ASP A CA 1
ATOM 1352 C C . ASP A 1 170 ? 19.187 1.988 -4.273 1.00 95.00 170 ASP A C 1
ATOM 1354 O O . ASP A 1 170 ? 18.145 2.213 -3.660 1.00 95.00 170 ASP A O 1
ATOM 1358 N N . SER A 1 171 ? 20.261 2.763 -4.105 1.00 93.69 171 SER A N 1
ATOM 1359 C CA . SER A 1 171 ? 20.302 3.863 -3.134 1.00 93.69 171 SER A CA 1
ATOM 1360 C C . SER A 1 171 ? 19.429 5.070 -3.495 1.00 93.69 171 SER A C 1
ATOM 1362 O O . SER A 1 171 ? 19.147 5.886 -2.615 1.00 93.69 171 SER A O 1
ATOM 1364 N N . SER A 1 172 ? 18.987 5.201 -4.750 1.00 94.19 172 SER A N 1
ATOM 1365 C CA . SER A 1 172 ? 18.137 6.312 -5.190 1.00 94.19 172 SER A CA 1
ATOM 1366 C C . SER A 1 172 ? 16.764 6.290 -4.525 1.00 94.19 172 SER A C 1
ATOM 1368 O O . SER A 1 172 ? 16.218 7.357 -4.258 1.00 94.19 172 SER A O 1
ATOM 1370 N N . VAL A 1 173 ? 16.262 5.111 -4.137 1.00 95.06 173 VAL A N 1
ATOM 1371 C CA . VAL A 1 173 ? 14.926 4.974 -3.539 1.00 95.06 173 VAL A CA 1
ATOM 1372 C C . VAL A 1 173 ? 14.782 5.722 -2.207 1.00 95.06 173 VAL A C 1
ATOM 1374 O O . VAL A 1 173 ? 13.679 5.955 -1.742 1.00 95.06 173 VAL A O 1
ATOM 1377 N N . ALA A 1 174 ? 15.871 6.081 -1.531 1.00 90.81 174 ALA A N 1
ATOM 1378 C CA . ALA A 1 174 ? 15.814 6.811 -0.261 1.00 90.81 174 ALA A CA 1
ATOM 1379 C C . ALA A 1 174 ? 16.797 7.991 -0.221 1.00 90.81 174 ALA A C 1
ATOM 1381 O O . ALA A 1 174 ? 17.351 8.313 0.831 1.00 90.81 174 ALA A O 1
ATOM 1382 N N . SER A 1 175 ? 17.047 8.613 -1.375 1.00 88.06 175 SER A N 1
ATOM 1383 C CA . SER A 1 175 ? 18.025 9.691 -1.524 1.00 88.06 175 SER A CA 1
ATOM 1384 C C . SER A 1 175 ? 17.370 11.071 -1.488 1.00 88.06 175 SER A C 1
ATOM 1386 O O . SER A 1 175 ? 16.435 11.350 -2.232 1.00 88.06 175 SER A O 1
ATOM 1388 N N . GLU A 1 176 ? 17.944 12.000 -0.717 1.00 80.19 176 GLU A N 1
ATOM 1389 C CA . GLU A 1 176 ? 17.526 13.414 -0.718 1.00 80.19 176 GLU A CA 1
ATOM 1390 C C . GLU A 1 176 ? 17.660 14.085 -2.099 1.00 80.19 176 GLU A C 1
ATOM 1392 O O . GLU A 1 176 ? 16.996 15.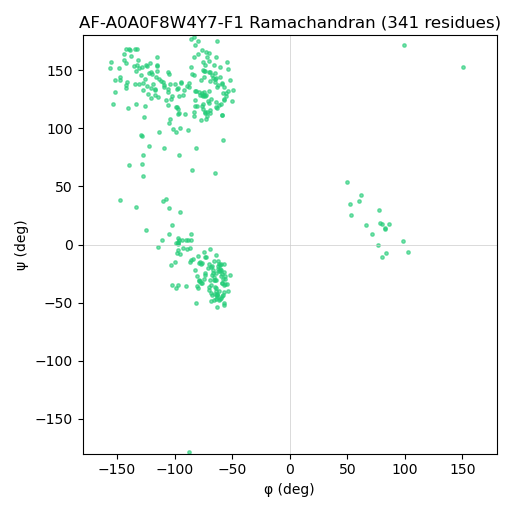083 -2.371 1.00 80.19 176 GLU A O 1
ATOM 1397 N N . GLY A 1 177 ? 18.510 13.542 -2.979 1.00 83.50 177 GLY A N 1
ATOM 1398 C CA . GLY A 1 177 ? 18.693 14.030 -4.348 1.00 83.50 177 GLY A CA 1
ATOM 1399 C C . GLY A 1 177 ? 17.719 13.445 -5.377 1.00 83.50 177 GLY A C 1
ATOM 1400 O O . GLY A 1 177 ? 17.789 13.840 -6.538 1.00 83.50 177 GLY A O 1
ATOM 1401 N N . ALA A 1 178 ? 16.848 12.513 -4.982 1.00 91.44 178 ALA A N 1
ATOM 1402 C CA . ALA A 1 178 ? 15.932 11.787 -5.864 1.00 91.44 178 ALA A CA 1
ATOM 1403 C C . ALA A 1 178 ? 14.487 11.893 -5.348 1.00 91.44 178 ALA A C 1
ATOM 1405 O O . ALA A 1 178 ? 13.836 10.902 -5.026 1.00 91.44 178 ALA A O 1
ATOM 1406 N N . LEU A 1 179 ? 14.004 13.133 -5.232 1.00 95.44 179 LEU A N 1
ATOM 1407 C CA . LEU A 1 179 ? 12.644 13.433 -4.793 1.00 95.44 179 LEU A CA 1
ATOM 1408 C C . LEU A 1 179 ? 11.811 13.968 -5.957 1.00 95.44 179 LEU A C 1
ATOM 1410 O O . LEU A 1 179 ? 12.248 14.853 -6.694 1.00 95.44 179 LEU A O 1
ATOM 1414 N N . TYR A 1 180 ? 10.585 13.473 -6.073 1.00 95.56 180 TYR A N 1
ATOM 1415 C CA . TYR A 1 180 ? 9.715 13.723 -7.217 1.00 95.56 180 TYR A CA 1
ATOM 1416 C C . TYR A 1 180 ? 8.345 14.211 -6.756 1.00 95.56 180 TYR A C 1
ATOM 1418 O O . TYR A 1 180 ? 7.844 13.780 -5.715 1.00 95.56 180 TYR A O 1
ATOM 1426 N N . THR A 1 181 ? 7.730 15.101 -7.537 1.00 95.56 181 THR A N 1
ATOM 1427 C CA . THR A 1 181 ? 6.277 15.306 -7.457 1.00 95.56 181 THR A CA 1
ATOM 1428 C C . THR A 1 181 ? 5.571 14.026 -7.883 1.00 95.56 181 THR A C 1
ATOM 1430 O O . THR A 1 181 ? 6.176 13.178 -8.536 1.00 95.56 181 THR A O 1
ATOM 1433 N N . TRP A 1 182 ? 4.298 13.867 -7.536 1.00 94.31 182 TRP A N 1
ATOM 1434 C CA . TRP A 1 182 ? 3.591 12.616 -7.812 1.00 94.31 182 TRP A CA 1
ATOM 1435 C C . TRP A 1 182 ? 3.560 12.261 -9.310 1.00 94.31 182 TRP A C 1
ATOM 1437 O O . TRP A 1 182 ? 3.878 11.135 -9.675 1.00 94.31 182 TRP A O 1
ATOM 1447 N N . THR A 1 183 ? 3.286 13.226 -10.196 1.00 91.81 183 THR A N 1
ATOM 1448 C CA . THR A 1 183 ? 3.344 13.001 -11.655 1.00 91.81 183 THR A CA 1
ATOM 1449 C C . THR A 1 183 ? 4.760 12.657 -12.119 1.00 91.81 183 THR A C 1
ATOM 1451 O O . THR A 1 183 ? 4.953 11.678 -12.829 1.00 91.81 183 THR A O 1
ATOM 1454 N N . ALA A 1 184 ? 5.772 13.391 -11.643 1.00 94.12 184 ALA A N 1
ATOM 1455 C CA . ALA A 1 184 ? 7.161 13.117 -12.005 1.00 94.12 184 ALA A CA 1
ATOM 1456 C C . ALA A 1 184 ? 7.663 11.765 -11.465 1.00 94.12 184 ALA A C 1
ATOM 1458 O O . ALA A 1 184 ? 8.600 11.205 -12.021 1.00 94.12 184 ALA A O 1
ATOM 1459 N N . ALA A 1 185 ? 7.070 11.247 -10.386 1.00 95.25 185 ALA A N 1
ATOM 1460 C CA . ALA A 1 185 ? 7.371 9.926 -9.843 1.00 95.25 185 ALA A CA 1
ATOM 1461 C C . ALA A 1 185 ? 6.872 8.805 -10.761 1.00 95.25 185 ALA A C 1
ATOM 1463 O O . ALA A 1 185 ? 7.572 7.809 -10.936 1.00 95.25 185 ALA A O 1
ATOM 1464 N N . ILE A 1 186 ? 5.687 8.982 -11.353 1.00 92.12 186 ILE A N 1
ATOM 1465 C CA . ILE A 1 186 ? 5.147 8.060 -12.355 1.00 92.12 186 ILE A CA 1
ATOM 1466 C C . ILE A 1 186 ? 6.066 8.051 -13.580 1.00 92.12 186 ILE A C 1
ATOM 1468 O O . ILE A 1 186 ? 6.614 7.000 -13.913 1.00 92.12 186 ILE A O 1
ATOM 1472 N N . ASP A 1 187 ? 6.342 9.231 -14.147 1.00 91.62 187 ASP A N 1
ATOM 1473 C CA . ASP A 1 187 ? 7.236 9.380 -15.303 1.00 91.62 187 ASP A CA 1
ATOM 1474 C C . ASP A 1 187 ? 8.634 8.809 -15.022 1.00 91.62 187 ASP A C 1
ATOM 1476 O O . ASP A 1 187 ? 9.245 8.169 -15.877 1.00 91.62 187 ASP A O 1
ATOM 1480 N N . HIS A 1 188 ? 9.162 9.032 -13.812 1.00 94.12 188 HIS A N 1
ATOM 1481 C CA . HIS A 1 188 ? 10.466 8.514 -13.411 1.00 94.12 188 HIS A CA 1
ATOM 1482 C C . HIS A 1 188 ? 10.515 6.989 -13.482 1.00 94.12 188 HIS A C 1
ATOM 1484 O O . HIS A 1 188 ? 11.482 6.454 -14.020 1.00 94.12 188 HIS A O 1
ATOM 1490 N N . CYS A 1 189 ? 9.493 6.303 -12.962 1.00 94.38 189 CYS A N 1
ATOM 1491 C CA . CYS A 1 189 ? 9.450 4.849 -13.015 1.00 94.38 189 CYS A CA 1
ATOM 1492 C C . CYS A 1 189 ? 9.252 4.326 -14.437 1.00 94.38 189 CYS A C 1
ATOM 1494 O O . CYS A 1 189 ? 9.943 3.393 -14.817 1.00 94.38 189 CYS A O 1
ATOM 1496 N N . GLU A 1 190 ? 8.380 4.933 -15.240 1.00 89.94 190 GLU A N 1
ATOM 1497 C CA . GLU A 1 190 ? 8.120 4.482 -16.617 1.00 89.94 190 GLU A CA 1
ATOM 1498 C C . GLU A 1 190 ? 9.317 4.684 -17.559 1.00 89.94 190 GLU A C 1
ATOM 1500 O O . GLU A 1 190 ? 9.474 3.963 -18.544 1.00 89.94 190 GLU A O 1
ATOM 1505 N N . LEU A 1 191 ? 10.185 5.654 -17.256 1.00 90.88 191 LEU A N 1
ATOM 1506 C CA . LEU A 1 191 ? 11.426 5.912 -17.990 1.00 90.88 191 LEU A CA 1
ATOM 1507 C C . LEU A 1 191 ? 12.648 5.194 -17.398 1.00 90.88 191 LEU A C 1
ATOM 1509 O O . LEU A 1 191 ? 13.750 5.328 -17.941 1.00 90.88 191 LEU A O 1
ATOM 1513 N N . LEU A 1 192 ? 12.495 4.481 -16.279 1.00 93.00 192 LEU A N 1
ATOM 1514 C CA . LEU A 1 192 ? 13.602 3.816 -15.603 1.00 93.00 192 LEU A CA 1
ATOM 1515 C C . LEU A 1 192 ? 14.089 2.624 -16.437 1.00 93.00 192 LEU A C 1
ATOM 1517 O O . LEU A 1 192 ? 13.336 1.691 -16.689 1.00 93.00 192 LEU A O 1
ATOM 1521 N N . ASP A 1 193 ? 15.371 2.627 -16.805 1.00 89.69 193 ASP A N 1
ATOM 1522 C CA . ASP A 1 193 ? 16.089 1.441 -17.281 1.00 89.69 193 ASP A CA 1
ATOM 1523 C C . ASP A 1 193 ? 17.016 0.962 -16.160 1.00 89.69 193 ASP A C 1
ATOM 1525 O O . ASP A 1 193 ? 18.033 1.592 -15.852 1.00 89.69 193 ASP A O 1
ATOM 1529 N N . HIS A 1 194 ? 16.618 -0.119 -15.492 1.00 86.38 194 HIS A N 1
ATOM 1530 C CA . HIS A 1 194 ? 17.323 -0.663 -14.333 1.00 86.38 194 HIS A CA 1
ATOM 1531 C C . HIS A 1 194 ? 17.319 -2.184 -14.354 1.00 86.38 194 HIS A C 1
ATOM 1533 O O . HIS A 1 194 ? 16.316 -2.810 -14.701 1.00 86.38 194 HIS A O 1
ATOM 1539 N N . ALA A 1 195 ? 18.451 -2.784 -13.976 1.00 84.12 195 ALA A N 1
ATOM 1540 C CA . ALA A 1 195 ? 18.666 -4.233 -14.010 1.00 84.12 195 ALA A CA 1
ATOM 1541 C C . ALA A 1 195 ? 18.374 -4.891 -15.382 1.00 84.12 195 ALA A C 1
ATOM 1543 O O . ALA A 1 195 ? 18.066 -6.080 -15.445 1.00 84.12 195 ALA A O 1
ATOM 1544 N N . GLY A 1 196 ? 18.479 -4.126 -16.479 1.00 81.75 196 GLY A N 1
ATOM 1545 C CA . GLY A 1 196 ? 18.183 -4.588 -17.841 1.00 81.75 196 GLY A CA 1
ATOM 1546 C C . GLY A 1 196 ? 16.693 -4.618 -18.195 1.00 81.75 196 GLY A C 1
ATOM 1547 O O . GLY A 1 196 ? 16.317 -5.296 -19.152 1.00 81.75 196 GLY A O 1
ATOM 1548 N N . TYR A 1 197 ? 15.854 -3.917 -17.430 1.00 83.00 197 TYR A N 1
ATOM 1549 C CA . TYR A 1 197 ? 14.410 -3.830 -17.631 1.00 83.00 197 TYR A CA 1
ATOM 1550 C C . TYR A 1 197 ? 13.955 -2.374 -17.726 1.00 83.00 197 TYR A C 1
ATOM 1552 O O . TYR A 1 197 ? 14.442 -1.529 -16.977 1.00 83.00 197 TYR A O 1
ATOM 1560 N N . SER A 1 198 ? 12.982 -2.120 -18.604 1.00 85.19 198 SER A N 1
ATOM 1561 C CA . SER A 1 198 ? 12.423 -0.793 -18.908 1.00 85.19 198 SER A CA 1
ATOM 1562 C C . SER A 1 198 ? 10.899 -0.709 -18.744 1.00 85.19 198 SER A C 1
ATOM 1564 O O . SER A 1 198 ? 10.269 0.234 -19.207 1.00 85.19 198 SER A O 1
ATOM 1566 N N . ASP A 1 199 ? 10.289 -1.716 -18.122 1.00 85.50 199 ASP A N 1
ATOM 1567 C CA . ASP A 1 199 ? 8.851 -1.852 -17.851 1.00 85.50 199 ASP A CA 1
ATOM 1568 C C . ASP A 1 199 ? 8.521 -1.586 -16.370 1.00 85.50 199 ASP A C 1
ATOM 1570 O O . ASP A 1 199 ? 7.610 -2.185 -15.792 1.00 85.50 199 ASP A O 1
ATOM 1574 N N . TRP A 1 200 ? 9.299 -0.709 -15.736 1.00 91.56 200 TRP A N 1
ATOM 1575 C CA . TRP A 1 200 ? 9.076 -0.262 -14.368 1.00 91.56 200 TRP A CA 1
ATOM 1576 C C . TRP A 1 200 ? 7.889 0.705 -14.293 1.00 91.56 200 TRP A C 1
ATOM 1578 O O . TRP A 1 200 ? 7.594 1.449 -15.222 1.00 91.56 200 TRP A O 1
ATOM 1588 N N . ARG A 1 201 ? 7.194 0.696 -13.157 1.00 93.25 201 ARG A N 1
ATOM 1589 C CA . ARG A 1 201 ? 6.057 1.569 -12.853 1.00 93.25 201 ARG A CA 1
ATOM 1590 C C . ARG A 1 201 ? 6.051 1.960 -11.383 1.00 93.25 201 ARG A C 1
ATOM 1592 O O . ARG A 1 201 ? 6.708 1.338 -10.543 1.00 93.25 201 ARG A O 1
ATOM 1599 N N . LEU A 1 202 ? 5.288 2.995 -11.059 1.00 94.38 202 LEU A N 1
ATOM 1600 C CA . LEU A 1 202 ? 5.055 3.373 -9.673 1.00 94.38 202 LEU A CA 1
ATOM 1601 C C . LEU A 1 202 ? 4.105 2.343 -9.015 1.00 94.38 202 LEU A C 1
ATOM 1603 O O . LEU A 1 202 ? 3.050 2.039 -9.578 1.00 94.38 202 LEU A O 1
ATOM 1607 N N . PRO A 1 203 ? 4.443 1.771 -7.843 1.00 94.38 203 PRO A N 1
ATOM 1608 C CA . PRO A 1 203 ? 3.597 0.789 -7.175 1.00 94.38 203 PRO A CA 1
ATOM 1609 C C . PRO A 1 203 ? 2.328 1.436 -6.639 1.00 94.38 203 PRO A C 1
ATOM 1611 O O . PRO A 1 203 ? 2.339 2.579 -6.179 1.00 94.38 203 PRO A O 1
ATOM 1614 N N . ASN A 1 204 ? 1.236 0.681 -6.603 1.00 92.88 204 ASN A N 1
ATOM 1615 C CA . ASN A 1 204 ? 0.054 1.124 -5.871 1.00 92.88 204 ASN A CA 1
ATOM 1616 C C . ASN A 1 204 ? 0.247 0.949 -4.352 1.00 92.88 204 ASN A C 1
ATOM 1618 O O . ASN A 1 204 ? 1.163 0.273 -3.875 1.00 92.88 204 ASN A O 1
ATOM 1622 N N . ILE A 1 205 ? -0.648 1.552 -3.565 1.00 93.50 205 ILE A N 1
ATOM 1623 C CA . ILE A 1 205 ? -0.515 1.575 -2.106 1.00 93.50 205 ILE A CA 1
ATOM 1624 C C . ILE A 1 205 ? -0.611 0.182 -1.482 1.00 93.50 205 ILE A C 1
ATOM 1626 O O . ILE A 1 205 ? 0.023 -0.067 -0.462 1.00 93.50 205 ILE A O 1
ATOM 1630 N N . ASN A 1 206 ? -1.367 -0.738 -2.083 1.00 91.19 206 ASN A N 1
ATOM 1631 C CA . ASN A 1 206 ? -1.518 -2.086 -1.547 1.00 91.19 206 ASN A CA 1
ATOM 1632 C C . ASN A 1 206 ? -0.291 -2.957 -1.863 1.00 91.19 206 ASN A C 1
ATOM 1634 O O . ASN A 1 206 ? 0.070 -3.786 -1.038 1.00 91.19 206 ASN A O 1
ATOM 1638 N N . GLU A 1 207 ? 0.399 -2.748 -2.988 1.00 91.88 207 GLU A N 1
ATOM 1639 C CA . GLU A 1 207 ? 1.698 -3.386 -3.255 1.00 91.88 207 GLU A CA 1
ATOM 1640 C C . GLU A 1 207 ? 2.755 -2.921 -2.242 1.00 91.88 207 GLU A C 1
ATOM 1642 O O . GLU A 1 207 ? 3.440 -3.750 -1.641 1.00 91.88 207 GLU A O 1
ATOM 1647 N N . LEU A 1 208 ? 2.853 -1.606 -1.992 1.00 93.25 208 LEU A N 1
ATOM 1648 C CA . LEU A 1 208 ? 3.740 -1.066 -0.952 1.00 93.25 208 LEU A CA 1
ATOM 1649 C C . LEU A 1 208 ? 3.366 -1.607 0.427 1.00 93.25 208 LEU A C 1
ATOM 1651 O O . LEU A 1 208 ? 4.236 -2.063 1.170 1.00 93.25 208 LEU A O 1
ATOM 1655 N N . ALA A 1 209 ? 2.073 -1.587 0.757 1.00 91.25 209 ALA A N 1
ATOM 1656 C CA . ALA A 1 209 ? 1.593 -2.042 2.045 1.00 91.25 209 ALA A CA 1
ATOM 1657 C C . ALA A 1 209 ? 1.839 -3.528 2.244 1.00 91.25 209 ALA A C 1
ATOM 1659 O O . ALA A 1 209 ? 2.265 -3.893 3.326 1.00 91.25 209 ALA A O 1
ATOM 1660 N N . TYR A 1 210 ? 1.655 -4.373 1.230 1.00 88.75 210 TYR A N 1
ATOM 1661 C CA . TYR A 1 210 ? 2.008 -5.790 1.289 1.00 88.75 210 TYR A CA 1
ATOM 1662 C C . TYR A 1 210 ? 3.496 -5.978 1.623 1.00 88.75 210 TYR A C 1
ATOM 1664 O O . TYR A 1 210 ? 3.838 -6.672 2.584 1.00 88.75 210 TYR A O 1
ATOM 1672 N N . THR A 1 211 ? 4.361 -5.285 0.886 1.00 89.25 211 THR A N 1
ATOM 1673 C CA . THR A 1 211 ? 5.813 -5.479 0.897 1.00 89.25 211 THR A CA 1
ATOM 1674 C C . THR A 1 211 ? 6.525 -4.843 2.095 1.00 89.25 211 THR A C 1
ATOM 1676 O O . THR A 1 211 ? 7.548 -5.361 2.533 1.00 89.25 211 THR A O 1
ATOM 1679 N N . LEU A 1 212 ? 6.024 -3.734 2.648 1.00 90.12 212 LEU A N 1
ATOM 1680 C CA . LEU A 1 212 ? 6.703 -2.959 3.697 1.00 90.12 212 LEU A CA 1
ATOM 1681 C C . LEU A 1 212 ? 5.979 -3.080 5.050 1.00 90.12 212 LEU A C 1
ATOM 1683 O O . LEU A 1 212 ? 4.748 -3.087 5.079 1.00 90.12 212 LEU A O 1
ATOM 1687 N N . PRO A 1 213 ? 6.700 -3.196 6.181 1.00 89.19 213 PRO A N 1
ATOM 1688 C CA . PRO A 1 213 ? 8.148 -3.148 6.321 1.00 89.19 213 PRO A CA 1
ATOM 1689 C C . PRO A 1 213 ? 8.763 -4.517 6.021 1.00 89.19 213 PRO A C 1
ATOM 1691 O O . PRO A 1 213 ? 8.191 -5.551 6.361 1.00 89.19 213 PRO A O 1
ATOM 1694 N N . ASN A 1 214 ? 9.956 -4.547 5.434 1.00 88.56 214 ASN A N 1
ATOM 1695 C CA . ASN A 1 214 ? 10.663 -5.808 5.248 1.00 88.56 214 ASN A CA 1
ATOM 1696 C C . ASN A 1 214 ? 12.178 -5.591 5.226 1.00 88.56 214 ASN A C 1
ATOM 1698 O O . ASN A 1 214 ? 12.678 -4.723 4.515 1.00 88.56 214 ASN A O 1
ATOM 1702 N N . SER A 1 215 ? 12.906 -6.391 6.006 1.00 89.81 215 SER A N 1
ATOM 1703 C CA . SER A 1 215 ? 14.366 -6.309 6.139 1.00 89.81 215 SER A CA 1
ATOM 1704 C C . SER A 1 215 ? 15.134 -6.860 4.933 1.00 89.81 215 SER A C 1
ATOM 1706 O O . SER A 1 215 ? 16.355 -6.733 4.882 1.00 89.81 215 SER A O 1
ATOM 1708 N N . THR A 1 216 ? 14.442 -7.462 3.962 1.00 92.19 216 THR A N 1
ATOM 1709 C CA . THR A 1 216 ? 15.028 -7.897 2.686 1.00 92.19 216 THR A CA 1
ATOM 1710 C C . THR A 1 216 ? 15.491 -6.710 1.846 1.00 92.19 216 THR A C 1
ATOM 1712 O O . THR A 1 216 ? 16.460 -6.843 1.102 1.00 92.19 216 THR A O 1
ATOM 1715 N N . PHE A 1 217 ? 14.833 -5.554 1.966 1.00 93.94 217 PHE A N 1
ATOM 1716 C CA . PHE A 1 217 ? 15.251 -4.324 1.295 1.00 93.94 217 PHE A CA 1
ATOM 1717 C C . PHE A 1 217 ? 16.462 -3.720 2.001 1.00 93.94 217 PHE A C 1
ATOM 1719 O O . PHE A 1 217 ? 16.437 -3.496 3.211 1.00 93.94 217 PHE A O 1
ATOM 1726 N N . ALA A 1 218 ? 17.522 -3.440 1.244 1.00 94.88 218 ALA A N 1
ATOM 1727 C CA . ALA A 1 218 ? 18.729 -2.819 1.785 1.00 94.88 218 ALA A CA 1
ATOM 1728 C C . ALA A 1 218 ? 18.589 -1.301 1.931 1.00 94.88 218 ALA A C 1
ATOM 1730 O O . ALA A 1 218 ? 19.247 -0.707 2.785 1.00 94.88 218 ALA A O 1
ATOM 1731 N N . HIS A 1 219 ? 17.742 -0.678 1.112 1.00 95.06 219 HIS A N 1
ATOM 1732 C CA . HIS A 1 219 ? 17.479 0.755 1.156 1.00 95.06 219 HIS A CA 1
ATOM 1733 C C . HIS A 1 219 ? 16.037 0.986 1.600 1.00 95.06 219 HIS A C 1
ATOM 1735 O O . HIS A 1 219 ? 15.148 0.222 1.243 1.00 95.06 219 HIS A O 1
ATOM 1741 N N . ALA A 1 220 ? 15.788 2.013 2.407 1.00 93.69 220 ALA A N 1
ATOM 1742 C CA . ALA A 1 220 ? 14.480 2.303 2.990 1.00 93.69 220 ALA A CA 1
ATOM 1743 C C . ALA A 1 220 ? 14.391 3.791 3.346 1.00 93.69 220 ALA A C 1
ATOM 1745 O O . ALA A 1 220 ? 15.418 4.397 3.658 1.00 93.69 220 ALA A O 1
ATOM 1746 N N . THR A 1 221 ? 13.186 4.374 3.347 1.00 90.62 221 THR A N 1
ATOM 1747 C CA . THR A 1 221 ? 13.007 5.724 3.893 1.00 90.62 221 THR A CA 1
ATOM 1748 C C . THR A 1 221 ? 13.355 5.718 5.379 1.00 90.62 221 THR A C 1
ATOM 1750 O O . THR A 1 221 ? 13.005 4.799 6.126 1.00 90.62 221 THR A O 1
ATOM 1753 N N . ALA A 1 222 ? 14.074 6.748 5.816 1.00 80.62 222 ALA A N 1
ATOM 1754 C CA . ALA A 1 222 ? 14.363 6.953 7.223 1.00 80.62 222 ALA A CA 1
ATOM 1755 C C . ALA A 1 222 ? 13.263 7.827 7.831 1.00 80.62 222 ALA A C 1
ATOM 1757 O O . ALA A 1 222 ? 13.161 9.013 7.524 1.00 80.62 222 ALA A O 1
ATOM 1758 N N . LEU A 1 223 ? 12.461 7.252 8.728 1.00 81.44 223 LEU A N 1
ATOM 1759 C CA . LEU A 1 223 ? 11.531 8.015 9.552 1.00 81.44 223 LEU A CA 1
ATOM 1760 C C . LEU A 1 223 ? 12.149 8.234 10.937 1.00 81.44 223 LEU A C 1
ATOM 1762 O O . LEU A 1 223 ? 12.064 7.373 11.812 1.00 81.44 223 LEU A O 1
ATOM 1766 N N . ALA A 1 224 ? 12.767 9.397 11.138 1.00 74.44 224 ALA A N 1
ATOM 1767 C CA . ALA A 1 224 ? 13.206 9.848 12.453 1.00 74.44 224 ALA A CA 1
ATOM 1768 C C . ALA A 1 224 ? 12.127 10.753 13.059 1.00 74.44 224 ALA A C 1
ATOM 1770 O O . ALA A 1 224 ? 12.022 11.924 12.703 1.00 74.44 224 ALA A O 1
ATOM 1771 N N . LEU A 1 225 ? 11.318 10.204 13.964 1.00 74.56 225 LEU A N 1
ATOM 1772 C CA . LEU A 1 225 ? 10.406 10.996 14.788 1.00 74.56 225 LEU A CA 1
ATOM 1773 C C . LEU A 1 225 ? 11.205 11.560 15.973 1.00 74.56 225 LEU A C 1
ATOM 1775 O O . LEU A 1 225 ? 11.749 10.764 16.744 1.00 74.56 225 LEU A O 1
ATOM 1779 N N . PRO A 1 226 ? 11.318 12.894 16.140 1.00 73.12 226 PRO A N 1
ATOM 1780 C CA . PRO A 1 226 ? 11.914 13.463 17.345 1.00 73.12 226 PRO A CA 1
ATOM 1781 C C . PRO A 1 226 ? 11.239 12.925 18.614 1.00 73.12 226 PRO A C 1
ATOM 1783 O O . PRO A 1 226 ? 10.055 12.580 18.603 1.00 73.12 226 PRO A O 1
ATOM 1786 N N . GLU A 1 227 ? 11.977 12.862 19.721 1.00 70.75 227 GLU A N 1
ATOM 1787 C CA . GLU A 1 227 ? 11.431 12.386 20.995 1.00 70.75 227 GLU A CA 1
ATOM 1788 C C . GLU A 1 227 ? 10.159 13.163 21.375 1.00 70.75 227 GLU A C 1
ATOM 1790 O O . GLU A 1 227 ? 10.108 14.390 21.284 1.00 70.75 227 GLU A O 1
ATOM 1795 N N . GLY A 1 228 ? 9.107 12.436 21.758 1.00 66.81 228 GLY A N 1
ATOM 1796 C CA . GLY A 1 228 ? 7.803 13.018 22.084 1.00 66.81 228 GLY A CA 1
ATOM 1797 C C . GLY A 1 228 ? 6.954 13.431 20.876 1.00 66.81 228 GLY A C 1
ATOM 1798 O O . GLY A 1 228 ? 5.831 13.891 21.071 1.00 66.81 228 GLY A O 1
ATOM 1799 N N . THR A 1 229 ? 7.436 13.247 19.641 1.00 72.06 229 THR A N 1
ATOM 1800 C CA . THR A 1 229 ? 6.608 13.434 18.444 1.00 72.06 229 THR A CA 1
ATOM 1801 C C . THR A 1 229 ? 5.870 12.155 18.087 1.00 72.06 229 THR A C 1
ATOM 1803 O O . THR A 1 229 ? 6.385 11.040 18.164 1.00 72.06 229 THR A O 1
ATOM 1806 N N . ILE A 1 230 ? 4.620 12.343 17.700 1.00 73.06 230 ILE A N 1
ATOM 1807 C CA . ILE A 1 230 ? 3.735 11.287 17.247 1.00 73.06 230 ILE A CA 1
ATOM 1808 C C . ILE A 1 230 ? 3.739 11.340 15.727 1.00 73.06 230 ILE A C 1
ATOM 1810 O O . ILE A 1 230 ? 3.664 12.424 15.147 1.00 73.06 230 ILE A O 1
ATOM 1814 N N . TRP A 1 231 ? 3.791 10.182 15.072 1.00 78.31 231 TRP A N 1
ATOM 1815 C CA . TRP A 1 231 ? 3.482 10.154 13.651 1.00 78.31 231 TRP A CA 1
ATOM 1816 C C . TRP A 1 231 ? 2.017 10.554 13.470 1.00 78.31 231 TRP A C 1
ATOM 1818 O O . TRP A 1 231 ? 1.126 9.874 13.977 1.00 78.31 231 TRP A O 1
ATOM 1828 N N . THR A 1 232 ? 1.763 11.657 12.768 1.00 72.06 232 THR A N 1
ATOM 1829 C CA . THR A 1 232 ? 0.402 12.089 12.449 1.00 72.06 232 THR A CA 1
ATOM 1830 C C . THR A 1 232 ? 0.182 12.073 10.938 1.00 72.06 232 THR A C 1
ATOM 1832 O O . THR A 1 232 ? 1.091 12.410 10.170 1.00 72.06 232 THR A O 1
ATOM 1835 N N . PRO A 1 233 ? -1.026 11.721 10.478 1.00 65.75 233 PRO A N 1
ATOM 1836 C CA . PRO A 1 233 ? -1.386 11.877 9.074 1.00 65.75 233 PRO A CA 1
ATOM 1837 C C . PRO A 1 233 ? -1.486 13.355 8.663 1.00 65.75 233 PRO A C 1
ATOM 1839 O O . PRO A 1 233 ? -1.422 13.671 7.481 1.00 65.75 233 PRO A O 1
ATOM 1842 N N . ALA A 1 234 ? -1.619 14.276 9.625 1.00 63.09 234 ALA A N 1
ATOM 1843 C CA . ALA A 1 234 ? -1.653 15.704 9.349 1.00 63.09 234 ALA A CA 1
ATOM 1844 C C . ALA A 1 234 ? -0.315 16.164 8.751 1.00 63.09 234 ALA A C 1
ATOM 1846 O O . ALA A 1 234 ? 0.750 15.995 9.345 1.00 63.09 234 ALA A O 1
ATOM 1847 N N . ILE A 1 235 ? -0.370 16.757 7.563 1.00 61.25 235 ILE A N 1
ATOM 1848 C CA . ILE A 1 235 ? 0.781 17.383 6.915 1.00 61.25 235 ILE A CA 1
ATOM 1849 C C . ILE A 1 235 ? 0.708 18.870 7.244 1.00 61.25 235 ILE A C 1
ATOM 1851 O O . ILE A 1 235 ? 0.272 19.682 6.432 1.00 61.25 235 ILE A O 1
ATOM 1855 N N . ASP A 1 236 ? 1.081 19.246 8.466 1.00 64.00 236 ASP A N 1
ATOM 1856 C CA . ASP A 1 236 ? 1.412 20.649 8.704 1.00 64.00 236 ASP A CA 1
ATOM 1857 C C . ASP A 1 236 ? 2.841 20.932 8.205 1.00 64.00 236 ASP A C 1
ATOM 1859 O O . ASP A 1 236 ? 3.646 20.026 7.951 1.00 64.00 236 ASP A O 1
ATOM 1863 N N . SER A 1 237 ? 3.179 22.209 8.037 1.00 61.06 237 SER A N 1
ATOM 1864 C CA . SER A 1 237 ? 4.492 22.623 7.534 1.00 61.06 237 SER A CA 1
ATOM 1865 C C . SER A 1 237 ? 5.679 22.117 8.368 1.00 61.06 237 SER A C 1
ATOM 1867 O O . SER A 1 237 ? 6.782 22.020 7.837 1.00 61.06 237 SER A O 1
ATOM 1869 N N . SER A 1 238 ? 5.474 21.792 9.648 1.00 63.00 238 SER A N 1
ATOM 1870 C CA . SER A 1 238 ? 6.503 21.282 10.562 1.00 63.00 238 SER A CA 1
ATOM 1871 C C . SER A 1 238 ? 6.849 19.806 10.329 1.00 63.00 238 SER A C 1
ATOM 1873 O O . SER A 1 238 ? 7.919 19.365 10.743 1.00 63.00 238 SER A O 1
ATOM 1875 N N . LEU A 1 239 ? 6.007 19.058 9.604 1.00 66.44 239 LEU A N 1
ATOM 1876 C CA . LEU A 1 239 ? 6.199 17.632 9.311 1.00 66.44 239 LEU A CA 1
ATOM 1877 C C . LEU A 1 239 ? 6.658 17.347 7.866 1.00 66.44 239 LEU A C 1
ATOM 1879 O O . LEU A 1 239 ? 6.745 16.183 7.469 1.00 66.44 239 LEU A O 1
ATOM 1883 N N . ARG A 1 240 ? 7.010 18.392 7.093 1.00 66.38 240 ARG A N 1
ATOM 1884 C CA . ARG A 1 240 ? 7.506 18.310 5.696 1.00 66.38 240 ARG A CA 1
ATOM 1885 C C . ARG A 1 240 ? 8.904 17.695 5.535 1.00 66.38 240 ARG A C 1
ATOM 1887 O O . ARG A 1 240 ? 9.368 17.523 4.406 1.00 66.38 240 ARG A O 1
ATOM 1894 N N . TYR A 1 241 ? 9.576 17.371 6.642 1.00 72.12 241 TYR A N 1
ATOM 1895 C CA . TYR A 1 241 ? 10.827 16.606 6.623 1.00 72.12 241 TYR A CA 1
ATOM 1896 C C . TYR A 1 241 ? 10.604 15.135 6.254 1.00 72.12 241 TYR A C 1
ATOM 1898 O O . TYR A 1 241 ? 11.542 14.467 5.832 1.00 72.12 241 TYR A O 1
ATOM 1906 N N . ARG A 1 242 ? 9.376 14.623 6.410 1.00 82.25 242 ARG A N 1
ATOM 1907 C CA . ARG A 1 242 ? 9.031 13.258 6.014 1.00 82.25 242 ARG A CA 1
ATOM 1908 C C . ARG A 1 242 ? 9.026 13.149 4.500 1.00 82.25 242 ARG A C 1
ATOM 1910 O O . ARG A 1 242 ? 8.439 13.994 3.826 1.00 82.25 242 ARG A O 1
ATOM 1917 N N . LYS A 1 243 ? 9.683 12.112 3.990 1.00 89.69 243 LYS A N 1
ATOM 1918 C CA . LYS A 1 243 ? 9.795 11.812 2.562 1.00 89.69 243 LYS A CA 1
ATOM 1919 C C . LYS A 1 243 ? 9.377 10.357 2.323 1.00 89.69 243 LYS A C 1
ATOM 1921 O O . LYS A 1 243 ? 10.252 9.534 2.056 1.00 89.69 243 LYS A O 1
ATOM 1926 N N . PRO A 1 244 ? 8.081 10.019 2.474 1.00 93.19 244 PRO A N 1
ATOM 1927 C CA . PRO A 1 244 ? 7.588 8.663 2.228 1.00 93.19 244 PRO A CA 1
ATOM 1928 C C . PRO A 1 244 ? 7.780 8.254 0.762 1.00 93.19 244 PRO A C 1
ATOM 1930 O O . PRO A 1 244 ? 8.189 9.061 -0.070 1.00 93.19 244 PRO A O 1
ATOM 1933 N N . TYR A 1 245 ? 7.460 7.008 0.430 1.00 96.62 245 TYR A N 1
ATOM 1934 C CA . TYR A 1 245 ? 7.315 6.576 -0.955 1.00 96.62 245 TYR A CA 1
ATOM 1935 C C . TYR A 1 245 ? 5.976 7.016 -1.524 1.00 96.62 245 TYR A C 1
ATOM 1937 O O . TYR A 1 245 ? 4.937 6.704 -0.937 1.00 96.62 245 TYR A O 1
ATOM 1945 N N . TRP A 1 246 ? 5.990 7.671 -2.683 1.00 96.62 246 TRP A N 1
ATOM 1946 C CA . TRP A 1 246 ? 4.776 7.834 -3.473 1.00 96.62 246 TRP A CA 1
ATOM 1947 C C . TRP A 1 246 ? 4.184 6.474 -3.852 1.00 96.62 246 TRP A C 1
ATOM 1949 O O . TRP A 1 246 ? 4.909 5.556 -4.235 1.00 96.62 246 TRP A O 1
ATOM 1959 N N . ALA A 1 247 ? 2.859 6.371 -3.775 1.00 95.25 247 ALA A N 1
ATOM 1960 C CA . ALA A 1 247 ? 2.096 5.317 -4.421 1.00 95.25 247 ALA A CA 1
ATOM 1961 C C . ALA A 1 247 ? 1.376 5.887 -5.648 1.00 95.25 247 ALA A C 1
ATOM 1963 O O . ALA A 1 247 ? 0.916 7.029 -5.625 1.00 95.25 247 ALA A O 1
ATOM 1964 N N . SER A 1 248 ? 1.177 5.076 -6.684 1.00 93.69 248 SER A N 1
ATOM 1965 C CA . SER A 1 248 ? 0.339 5.441 -7.832 1.00 93.69 248 SER A CA 1
ATOM 1966 C C . SER A 1 248 ? -1.133 5.589 -7.460 1.00 93.69 248 SER A C 1
ATOM 1968 O O . SER A 1 248 ? -1.891 6.177 -8.208 1.00 93.69 248 SER A O 1
ATOM 1970 N N . THR A 1 249 ? -1.565 5.120 -6.287 1.00 93.12 249 THR A N 1
ATOM 1971 C CA . THR A 1 249 ? -2.964 5.232 -5.852 1.00 93.12 249 THR A CA 1
ATOM 1972 C C . THR A 1 249 ? -3.343 6.691 -5.548 1.00 93.12 249 THR A C 1
ATOM 1974 O O . THR A 1 249 ? -2.813 7.264 -4.589 1.00 93.12 249 THR A O 1
ATOM 1977 N N . PRO A 1 250 ? -4.282 7.305 -6.292 1.00 91.69 250 PRO A N 1
ATOM 1978 C CA . PRO A 1 250 ? -4.767 8.648 -6.021 1.00 91.69 250 PRO A CA 1
ATOM 1979 C C . PRO A 1 250 ? -5.667 8.674 -4.787 1.00 91.69 250 PRO A C 1
ATOM 1981 O O . PRO A 1 250 ? -6.156 7.653 -4.293 1.00 91.69 250 PRO A O 1
ATOM 1984 N N . ASN A 1 251 ? -5.920 9.878 -4.293 1.00 89.38 251 ASN A N 1
ATOM 1985 C CA . ASN A 1 251 ? -6.962 10.100 -3.312 1.00 89.38 251 ASN A CA 1
ATOM 1986 C C . ASN A 1 251 ? -8.321 10.177 -4.013 1.00 89.38 251 ASN A C 1
ATOM 1988 O O . ASN A 1 251 ? -8.574 11.089 -4.796 1.00 89.38 251 ASN A O 1
ATOM 1992 N N . PHE A 1 252 ? -9.229 9.265 -3.675 1.00 85.12 252 PHE A N 1
ATOM 1993 C CA . PHE A 1 252 ? -10.578 9.274 -4.238 1.00 85.12 252 PHE A CA 1
ATOM 1994 C C . PHE A 1 252 ? -11.354 10.580 -3.956 1.00 85.12 252 PHE A C 1
ATOM 1996 O O . PHE A 1 252 ? -12.167 11.014 -4.767 1.00 85.12 252 PHE A O 1
ATOM 2003 N N . LEU A 1 253 ? -11.121 11.216 -2.804 1.00 84.56 253 LEU A N 1
ATOM 2004 C CA . LEU A 1 253 ? -11.834 12.418 -2.361 1.00 84.56 253 LEU A CA 1
ATOM 2005 C C . LEU A 1 253 ? -11.230 13.721 -2.909 1.00 84.56 253 LEU A C 1
ATOM 2007 O O . LEU A 1 253 ? -11.857 14.773 -2.780 1.00 84.56 253 LEU A O 1
ATOM 2011 N N . SER A 1 254 ? -10.018 13.692 -3.472 1.00 87.62 254 SER A N 1
ATOM 2012 C CA . SER A 1 254 ? -9.328 14.898 -3.939 1.00 87.62 254 SER A CA 1
ATOM 2013 C C . SER A 1 254 ? -8.346 14.599 -5.069 1.00 87.62 254 SER A C 1
ATOM 2015 O O . SER A 1 254 ? -7.368 13.884 -4.878 1.00 87.62 254 SER A O 1
ATOM 2017 N N . SER A 1 255 ? -8.551 15.239 -6.222 1.00 87.38 255 SER A N 1
ATOM 2018 C CA . SER A 1 255 ? -7.675 15.117 -7.398 1.00 87.38 255 SER A CA 1
ATOM 2019 C C . SER A 1 255 ? -6.231 15.548 -7.145 1.00 87.38 255 SER A C 1
ATOM 2021 O O . SER A 1 255 ? -5.320 15.055 -7.814 1.00 87.38 255 SER A O 1
ATOM 2023 N N . ASP A 1 256 ? -6.035 16.446 -6.181 1.00 89.94 256 ASP A N 1
ATOM 2024 C CA . ASP A 1 256 ? -4.757 17.101 -5.898 1.00 89.94 256 ASP A CA 1
ATOM 2025 C C . ASP A 1 256 ? -3.912 16.304 -4.899 1.00 89.94 256 ASP A C 1
ATOM 2027 O O . ASP A 1 256 ? -2.769 16.666 -4.630 1.00 89.94 256 ASP A O 1
ATOM 2031 N N . HIS A 1 257 ? -4.456 15.204 -4.365 1.00 91.06 257 HIS A N 1
ATOM 2032 C CA . HIS A 1 257 ? -3.783 14.376 -3.374 1.00 91.06 257 HIS A CA 1
ATOM 2033 C C . HIS A 1 257 ? -3.609 12.927 -3.839 1.00 91.06 257 HIS A C 1
ATOM 2035 O O . HIS A 1 257 ? -4.357 12.412 -4.675 1.00 91.06 257 HIS A O 1
ATOM 2041 N N . ALA A 1 258 ? -2.619 12.249 -3.269 1.00 93.00 258 ALA A N 1
ATOM 2042 C CA . ALA A 1 258 ? -2.354 10.835 -3.495 1.00 93.00 258 ALA A CA 1
ATOM 2043 C C . ALA A 1 258 ? -1.895 10.131 -2.214 1.00 93.00 258 ALA A C 1
ATOM 2045 O O . ALA A 1 258 ? -1.589 10.761 -1.195 1.00 93.00 258 ALA A O 1
ATOM 2046 N N . TRP A 1 259 ? -1.860 8.801 -2.273 1.00 94.25 259 TRP A N 1
ATOM 2047 C CA . TRP A 1 259 ? -1.324 7.983 -1.198 1.00 94.25 259 TRP A CA 1
ATOM 2048 C C . TRP A 1 259 ? 0.204 7.991 -1.200 1.00 94.25 259 TRP A C 1
ATOM 2050 O O . TRP A 1 259 ? 0.844 7.912 -2.247 1.00 94.25 259 TRP A O 1
ATOM 2060 N N . ALA A 1 260 ? 0.784 8.010 -0.004 1.00 94.38 260 ALA A N 1
ATOM 2061 C CA . ALA A 1 260 ? 2.200 7.738 0.199 1.00 94.38 260 ALA A CA 1
ATOM 2062 C C . ALA A 1 260 ? 2.412 6.938 1.490 1.00 94.38 260 ALA A C 1
ATOM 2064 O O . ALA A 1 260 ? 1.578 6.966 2.404 1.00 94.38 260 ALA A O 1
ATOM 2065 N N . MET A 1 261 ? 3.525 6.208 1.558 1.00 93.06 261 MET A N 1
ATOM 2066 C CA . MET A 1 261 ? 3.822 5.279 2.646 1.00 93.06 261 MET A CA 1
ATOM 2067 C C . MET A 1 261 ? 5.299 5.285 3.037 1.00 93.06 261 MET A C 1
ATOM 2069 O O . MET A 1 261 ? 6.188 5.223 2.196 1.00 93.06 261 MET A O 1
ATOM 2073 N N . GLU A 1 262 ? 5.566 5.325 4.336 1.00 91.56 262 GLU A N 1
ATOM 2074 C CA . GLU A 1 262 ? 6.896 5.144 4.910 1.00 91.56 262 GLU A CA 1
ATOM 2075 C C . GLU A 1 262 ? 7.304 3.666 4.891 1.00 91.56 262 GLU A C 1
ATOM 2077 O O . GLU A 1 262 ? 6.466 2.783 5.104 1.00 91.56 262 GLU A O 1
ATOM 2082 N N . SER A 1 263 ? 8.607 3.379 4.779 1.00 91.44 263 SER A N 1
ATOM 2083 C CA . SER A 1 263 ? 9.138 2.006 4.879 1.00 91.44 263 SER A CA 1
ATOM 2084 C C . SER A 1 263 ? 8.688 1.255 6.133 1.00 91.44 263 SER A C 1
ATOM 2086 O O . SER A 1 263 ? 8.628 0.032 6.130 1.00 91.44 263 SER A O 1
ATOM 2088 N N . VAL A 1 264 ? 8.363 1.977 7.206 1.00 87.31 264 VAL A N 1
ATOM 2089 C CA . VAL A 1 264 ? 7.941 1.447 8.511 1.00 87.31 264 VAL A CA 1
ATOM 2090 C C . VAL A 1 264 ? 6.416 1.363 8.677 1.00 87.31 264 VAL A C 1
ATOM 2092 O O . VAL A 1 264 ? 5.904 1.420 9.789 1.00 87.31 264 VAL A O 1
ATOM 2095 N N . SER A 1 265 ? 5.680 1.202 7.576 1.00 86.38 265 SER A N 1
ATOM 2096 C CA . SER A 1 265 ? 4.225 0.962 7.517 1.00 86.38 265 SER A CA 1
ATOM 2097 C C . SER A 1 265 ? 3.280 2.147 7.667 1.00 86.38 265 SER A C 1
ATOM 2099 O O . SER A 1 265 ? 2.078 1.989 7.448 1.00 86.38 265 SER A O 1
ATOM 2101 N N . PHE A 1 266 ? 3.763 3.319 8.061 1.00 87.31 266 PHE A N 1
ATOM 2102 C CA . PHE A 1 266 ? 2.876 4.466 8.198 1.00 87.31 266 PHE A CA 1
ATOM 2103 C C . PHE A 1 266 ? 2.469 5.002 6.827 1.00 87.31 266 PHE A C 1
ATOM 2105 O O . PHE A 1 266 ? 3.331 5.287 6.002 1.00 87.31 266 PHE A O 1
ATOM 2112 N N . SER A 1 267 ? 1.170 5.162 6.589 1.00 90.06 267 SER A N 1
ATOM 2113 C CA . SER A 1 267 ? 0.638 5.625 5.308 1.00 90.06 267 SER A CA 1
ATOM 2114 C C . SER A 1 267 ? -0.437 6.685 5.506 1.00 90.06 267 SER A C 1
ATOM 2116 O O . SER A 1 267 ? -1.106 6.726 6.539 1.00 90.06 267 SER A O 1
ATOM 2118 N N . TYR A 1 268 ? -0.611 7.545 4.509 1.00 90.12 268 TYR A N 1
ATOM 2119 C CA . TYR A 1 268 ? -1.722 8.485 4.469 1.00 90.12 268 TYR A CA 1
ATOM 2120 C C . TYR A 1 268 ? -2.136 8.757 3.023 1.00 90.12 268 TYR A C 1
ATOM 2122 O O . TYR A 1 268 ? -1.329 8.646 2.104 1.00 90.12 268 TYR A O 1
ATOM 2130 N N . PHE A 1 269 ? -3.409 9.093 2.832 1.00 89.62 269 PHE A N 1
ATOM 2131 C CA . PHE A 1 269 ? -4.039 9.256 1.521 1.00 89.62 269 PHE A CA 1
ATOM 2132 C C . PHE A 1 269 ? -4.121 10.714 1.058 1.00 89.62 269 PHE A C 1
ATOM 2134 O O . PHE A 1 269 ? -4.558 10.990 -0.053 1.00 89.62 269 PHE A O 1
ATOM 2141 N N . GLY A 1 270 ? -3.760 11.664 1.921 1.00 89.62 270 GLY A N 1
ATOM 2142 C CA . GLY A 1 270 ? -3.911 13.099 1.689 1.00 89.62 270 GLY A CA 1
ATOM 2143 C C . GLY A 1 270 ? -2.591 13.832 1.481 1.00 89.62 270 GLY A C 1
ATOM 2144 O O . GLY A 1 270 ? -2.461 14.935 1.999 1.00 89.62 270 GLY A O 1
ATOM 2145 N N . PHE A 1 271 ? -1.609 13.238 0.798 1.00 90.25 271 PHE A N 1
ATOM 2146 C CA . PHE A 1 271 ? -0.370 13.937 0.437 1.00 90.25 271 PHE A CA 1
ATOM 2147 C C . PHE A 1 271 ? -0.559 14.775 -0.824 1.00 90.25 271 PHE A C 1
ATOM 2149 O O . PHE A 1 271 ? -1.110 14.271 -1.798 1.00 90.25 271 PHE A O 1
ATOM 2156 N N . ASP A 1 272 ? -0.118 16.036 -0.802 1.00 91.44 272 ASP A N 1
ATOM 2157 C CA . ASP A 1 272 ? -0.248 16.967 -1.931 1.00 91.44 272 ASP A CA 1
ATOM 2158 C C . ASP A 1 272 ? 0.647 16.510 -3.089 1.00 91.44 272 ASP A C 1
ATOM 2160 O O . ASP A 1 272 ? 1.851 16.319 -2.915 1.00 91.44 272 ASP A O 1
ATOM 2164 N N . LYS A 1 273 ? 0.074 16.327 -4.281 1.00 91.75 273 LYS A N 1
ATOM 2165 C CA . LYS A 1 273 ? 0.799 15.832 -5.463 1.00 91.75 273 LYS A CA 1
ATOM 2166 C C . LYS A 1 273 ? 1.955 16.740 -5.899 1.00 91.75 273 LYS A C 1
ATOM 2168 O O . LYS A 1 273 ? 2.823 16.284 -6.646 1.00 91.75 273 LYS A O 1
ATOM 2173 N N . THR A 1 274 ? 1.984 17.997 -5.455 1.00 92.00 274 THR A N 1
ATOM 2174 C CA . THR A 1 274 ? 3.079 18.943 -5.715 1.00 92.00 274 THR A CA 1
ATOM 2175 C C . THR A 1 274 ? 4.251 18.809 -4.737 1.00 92.00 274 THR A C 1
ATOM 2177 O O . THR A 1 274 ? 5.328 19.348 -5.008 1.00 92.00 274 THR A O 1
ATOM 2180 N N . ASP A 1 275 ? 4.091 18.069 -3.635 1.00 91.75 275 ASP A N 1
ATOM 2181 C CA . ASP A 1 275 ? 5.186 17.777 -2.714 1.00 91.75 275 ASP A CA 1
ATOM 2182 C C . ASP A 1 275 ? 6.200 16.813 -3.344 1.00 91.75 275 ASP A C 1
ATOM 2184 O O . ASP A 1 275 ? 5.868 15.936 -4.140 1.00 91.75 275 ASP A O 1
ATOM 2188 N N . GLN A 1 276 ? 7.466 16.959 -2.955 1.00 93.25 276 GLN A N 1
ATOM 2189 C CA . GLN A 1 276 ? 8.554 16.111 -3.436 1.00 93.25 276 GLN A CA 1
ATOM 2190 C C . GLN A 1 276 ? 8.852 14.987 -2.442 1.00 93.25 276 GLN A C 1
ATOM 2192 O O . GLN A 1 276 ? 9.293 15.278 -1.319 1.00 93.25 276 GLN A O 1
ATOM 2197 N N . TYR A 1 277 ? 8.658 13.735 -2.867 1.00 94.75 277 TYR A N 1
ATOM 2198 C CA . TYR A 1 277 ? 8.833 12.521 -2.061 1.00 94.75 277 TYR A CA 1
ATOM 2199 C C . TYR A 1 277 ? 9.647 11.437 -2.779 1.00 94.75 277 TYR A C 1
ATOM 2201 O O . TYR A 1 277 ? 9.960 11.562 -3.964 1.00 94.75 277 TYR A O 1
ATOM 2209 N N . ASN A 1 278 ? 10.043 10.411 -2.021 1.00 96.75 278 ASN A N 1
ATOM 2210 C CA . ASN A 1 278 ? 10.839 9.295 -2.517 1.00 96.75 278 ASN A CA 1
ATOM 2211 C C . ASN A 1 278 ? 10.000 8.388 -3.423 1.00 96.75 278 ASN A C 1
ATOM 2213 O O . ASN A 1 278 ? 8.768 8.369 -3.361 1.00 96.75 278 ASN A O 1
ATOM 2217 N N . VAL A 1 279 ? 10.682 7.585 -4.234 1.00 96.44 279 VAL A N 1
ATOM 2218 C CA . VAL A 1 279 ? 10.059 6.645 -5.165 1.00 96.44 279 VAL A CA 1
ATOM 2219 C C . VAL A 1 279 ? 10.760 5.299 -5.063 1.00 96.44 279 VAL A C 1
ATOM 2221 O O . VAL A 1 279 ? 11.980 5.230 -4.967 1.00 96.44 279 VAL A O 1
ATOM 2224 N N . ARG A 1 280 ? 9.981 4.219 -5.068 1.00 97.31 280 ARG A N 1
ATOM 2225 C CA . ARG A 1 280 ? 10.487 2.865 -5.291 1.00 97.31 280 ARG A CA 1
ATOM 2226 C C . ARG A 1 280 ? 9.679 2.263 -6.416 1.00 97.31 280 ARG A C 1
ATOM 2228 O O . ARG A 1 280 ? 8.507 1.967 -6.210 1.00 97.31 280 ARG A O 1
ATOM 2235 N N . CYS A 1 281 ? 10.297 2.074 -7.570 1.00 96.38 281 CYS A N 1
ATOM 2236 C CA . CYS A 1 281 ? 9.596 1.496 -8.702 1.00 96.38 281 CYS A CA 1
ATOM 2237 C C . CYS A 1 281 ? 9.397 -0.014 -8.520 1.00 96.38 281 CYS A C 1
ATOM 2239 O O . CYS A 1 281 ? 10.203 -0.711 -7.889 1.00 96.38 281 CYS A O 1
ATOM 2241 N N . VAL A 1 282 ? 8.306 -0.514 -9.085 1.00 94.50 282 VAL A N 1
ATOM 2242 C CA . VAL A 1 282 ? 7.962 -1.932 -9.156 1.00 94.50 282 VAL A CA 1
ATOM 2243 C C . VAL A 1 282 ? 7.735 -2.308 -10.612 1.00 94.50 282 VAL A C 1
ATOM 2245 O O . VAL A 1 282 ? 7.369 -1.471 -11.429 1.00 94.50 282 VAL A O 1
ATOM 2248 N N . ARG A 1 283 ? 7.928 -3.571 -10.945 1.00 91.12 283 ARG A N 1
ATOM 2249 C CA . ARG A 1 283 ? 7.525 -4.148 -12.223 1.00 91.12 283 ARG A CA 1
ATOM 2250 C C . ARG A 1 283 ? 6.916 -5.519 -11.996 1.00 91.12 283 ARG A C 1
ATOM 2252 O O . ARG A 1 283 ? 7.140 -6.141 -10.953 1.00 91.12 283 ARG A O 1
ATOM 2259 N N . ASP A 1 284 ? 6.192 -6.002 -12.993 1.00 86.06 284 ASP A N 1
ATOM 2260 C CA . ASP A 1 284 ? 5.793 -7.401 -13.022 1.00 86.06 284 ASP A CA 1
ATOM 2261 C C . ASP A 1 284 ? 7.049 -8.246 -13.303 1.00 86.06 284 ASP A C 1
ATOM 2263 O O . ASP A 1 284 ? 7.744 -8.056 -14.303 1.00 86.06 284 ASP A O 1
ATOM 2267 N N . ASP A 1 285 ? 7.358 -9.198 -12.428 1.00 72.81 285 ASP A N 1
ATOM 2268 C CA . ASP A 1 285 ? 8.423 -10.163 -12.673 1.00 72.81 285 ASP A CA 1
ATOM 2269 C C . ASP A 1 285 ? 7.899 -11.291 -13.565 1.00 72.81 285 ASP A C 1
ATOM 2271 O O . ASP A 1 285 ? 7.513 -12.373 -13.113 1.00 72.81 285 ASP A O 1
ATOM 2275 N N . LEU A 1 286 ? 7.898 -11.039 -14.875 1.00 60.62 286 LEU A N 1
ATOM 2276 C CA . LEU A 1 286 ? 7.469 -12.021 -15.872 1.00 60.62 286 LEU A CA 1
ATOM 2277 C C . LEU A 1 286 ? 8.352 -13.287 -15.890 1.00 60.62 286 LEU A C 1
ATOM 2279 O O . LEU A 1 286 ? 7.961 -14.288 -16.491 1.00 60.62 286 LEU A O 1
ATOM 2283 N N . SER A 1 287 ? 9.533 -13.263 -15.254 1.00 56.06 287 SER A N 1
ATOM 2284 C CA . SER A 1 287 ? 10.379 -14.454 -15.106 1.00 56.06 287 SER A CA 1
ATOM 2285 C C . SER A 1 287 ? 9.818 -15.435 -14.067 1.00 56.06 287 SER A C 1
ATOM 2287 O O . SER A 1 287 ? 10.047 -16.641 -14.183 1.00 56.06 287 SER A O 1
ATOM 2289 N N . LEU A 1 288 ? 9.022 -14.922 -13.119 1.00 51.25 288 LEU A N 1
ATOM 2290 C CA . LEU A 1 288 ? 8.298 -15.667 -12.085 1.00 51.25 288 LEU A CA 1
ATOM 2291 C C . LEU A 1 288 ? 6.806 -15.812 -12.390 1.00 51.25 288 LEU A C 1
ATOM 2293 O O . LEU A 1 288 ? 6.162 -16.717 -11.854 1.00 51.25 288 LEU A O 1
ATOM 2297 N N . LEU A 1 289 ? 6.252 -14.998 -13.299 1.00 49.09 289 LEU A N 1
ATOM 2298 C CA . LEU A 1 289 ? 4.992 -15.355 -13.932 1.00 49.09 289 LEU A CA 1
ATOM 2299 C C . LEU A 1 289 ? 5.203 -16.690 -14.637 1.00 49.09 289 LEU A C 1
ATOM 2301 O O . LEU A 1 289 ? 5.890 -16.791 -15.656 1.00 49.09 289 LEU A O 1
ATOM 2305 N N . LYS A 1 290 ? 4.555 -17.721 -14.102 1.00 50.78 290 LYS A N 1
ATOM 2306 C CA . LYS A 1 290 ? 4.303 -18.988 -14.779 1.00 50.78 290 LYS A CA 1
ATOM 2307 C C . LYS A 1 290 ? 3.372 -18.742 -15.976 1.00 50.78 290 LYS A C 1
ATOM 2309 O O . LYS A 1 290 ? 2.249 -19.231 -16.026 1.00 50.78 290 LYS A O 1
ATOM 2314 N N . SER A 1 291 ? 3.814 -17.930 -16.936 1.00 58.94 291 SER A N 1
ATOM 2315 C CA . SER A 1 291 ? 3.248 -17.912 -18.272 1.00 58.94 291 SER A CA 1
ATOM 2316 C C . SER A 1 291 ? 3.788 -19.153 -18.963 1.00 58.94 291 SER A C 1
ATOM 2318 O O . SER A 1 291 ? 5.008 -19.270 -19.115 1.00 58.94 291 SER A O 1
ATOM 2320 N N . PRO A 1 292 ? 2.919 -20.078 -19.401 1.00 71.94 292 PRO A N 1
ATOM 2321 C CA . PRO A 1 292 ? 3.380 -21.158 -20.250 1.00 71.94 292 PRO A CA 1
ATOM 2322 C C . PRO A 1 292 ? 3.953 -20.586 -21.550 1.00 71.94 292 PRO A C 1
ATOM 2324 O O . PRO A 1 292 ? 4.795 -21.219 -22.154 1.00 71.94 292 PRO A O 1
ATOM 2327 N N . TYR A 1 293 ? 3.578 -19.375 -21.964 1.00 81.81 293 TYR A N 1
ATOM 2328 C CA . TYR A 1 293 ? 4.017 -18.770 -23.217 1.00 81.81 293 TYR A CA 1
ATOM 2329 C C . TYR A 1 293 ? 5.266 -17.900 -23.029 1.00 81.81 293 TYR A C 1
ATOM 2331 O O . TYR A 1 293 ? 5.285 -17.002 -22.179 1.00 81.81 293 TYR A O 1
ATOM 2339 N N . ARG A 1 294 ? 6.285 -18.139 -23.854 1.00 72.88 294 ARG A N 1
ATOM 2340 C CA . ARG A 1 294 ? 7.515 -17.350 -23.991 1.00 72.88 294 ARG A CA 1
ATOM 2341 C C . ARG A 1 294 ? 7.446 -16.513 -25.260 1.00 72.88 294 ARG A C 1
ATOM 2343 O O . ARG A 1 294 ? 7.007 -17.009 -26.291 1.00 72.88 294 ARG A O 1
ATOM 2350 N N . PHE A 1 295 ? 7.877 -15.260 -25.186 1.00 80.88 295 PHE A N 1
ATOM 2351 C CA . PHE A 1 295 ? 7.857 -14.341 -26.322 1.00 80.88 295 PHE A CA 1
ATOM 2352 C C . PHE A 1 295 ? 9.263 -13.821 -26.619 1.00 80.88 295 PHE A C 1
ATOM 2354 O O . PHE A 1 295 ? 10.072 -13.673 -25.702 1.00 80.88 295 PHE A O 1
ATOM 2361 N N . ASP A 1 296 ? 9.555 -13.549 -27.890 1.00 76.62 296 ASP A N 1
ATOM 2362 C CA . ASP A 1 296 ? 10.761 -12.824 -28.288 1.00 76.62 296 ASP A CA 1
ATOM 2363 C C . ASP A 1 296 ? 10.605 -11.299 -28.110 1.00 76.62 296 ASP A C 1
ATOM 2365 O O . ASP A 1 296 ? 9.533 -10.785 -27.788 1.00 76.62 296 ASP A O 1
ATOM 2369 N N . GLN A 1 297 ? 11.693 -10.562 -28.349 1.00 68.19 297 GLN A N 1
ATOM 2370 C CA . GLN A 1 297 ? 11.750 -9.093 -28.270 1.00 68.19 297 GLN A CA 1
ATOM 2371 C C . GLN A 1 297 ? 10.788 -8.359 -29.225 1.00 68.19 297 GLN A C 1
ATOM 2373 O O . GLN A 1 297 ? 10.535 -7.173 -29.041 1.00 68.19 297 GLN A O 1
ATOM 2378 N N . ASN A 1 298 ? 10.261 -9.048 -30.242 1.00 75.56 298 ASN A N 1
ATOM 2379 C CA . ASN A 1 298 ? 9.308 -8.503 -31.205 1.00 75.56 298 ASN A CA 1
ATOM 2380 C C . ASN A 1 298 ? 7.854 -8.855 -30.835 1.00 75.56 298 ASN A C 1
ATOM 2382 O O . ASN A 1 298 ? 6.931 -8.493 -31.563 1.00 75.56 298 ASN A O 1
ATOM 2386 N N . GLY A 1 299 ? 7.642 -9.563 -29.719 1.00 74.44 299 GLY A N 1
ATOM 2387 C CA . GLY A 1 299 ? 6.330 -10.003 -29.255 1.00 74.44 299 GLY A CA 1
ATOM 2388 C C . GLY A 1 299 ? 5.820 -11.286 -29.918 1.00 74.44 299 GLY A C 1
ATOM 2389 O O . GLY A 1 299 ? 4.638 -11.602 -29.783 1.00 74.44 299 GLY A O 1
ATOM 2390 N N . SER A 1 300 ? 6.670 -12.045 -30.619 1.00 83.50 300 SER A N 1
ATOM 2391 C CA . SER A 1 300 ? 6.292 -13.335 -31.215 1.00 83.50 300 SER A CA 1
ATOM 2392 C C . SER A 1 300 ? 6.342 -14.439 -30.164 1.00 83.50 300 SER A C 1
ATOM 2394 O O . SER A 1 300 ? 7.328 -14.559 -29.444 1.00 83.50 300 SER A O 1
ATOM 2396 N N . HIS A 1 301 ? 5.303 -15.271 -30.078 1.00 87.12 301 HIS A N 1
ATOM 2397 C CA . HIS A 1 301 ? 5.257 -16.420 -29.167 1.00 87.12 301 HIS A CA 1
ATOM 2398 C C . HIS A 1 301 ? 6.209 -17.516 -29.659 1.00 87.12 301 HIS A C 1
ATOM 2400 O O . HIS A 1 301 ? 5.934 -18.133 -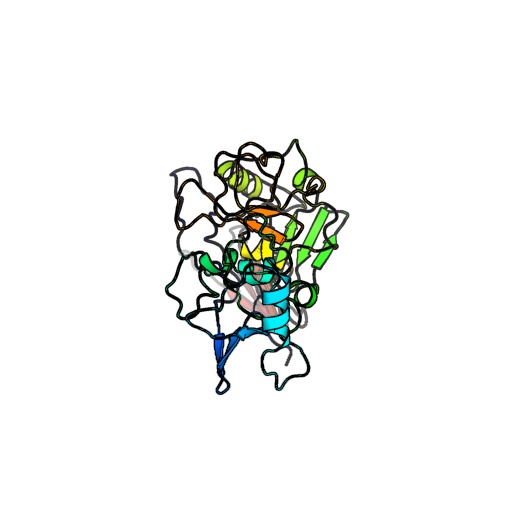30.678 1.00 87.12 301 HIS A O 1
ATOM 2406 N N . THR A 1 302 ? 7.305 -17.774 -28.951 1.00 88.38 302 THR A N 1
ATOM 2407 C CA . THR A 1 302 ? 8.358 -18.710 -29.371 1.00 88.38 302 THR A CA 1
ATOM 2408 C C . THR A 1 302 ? 8.217 -20.095 -28.760 1.00 88.38 302 THR A C 1
ATOM 2410 O O . THR A 1 302 ? 8.527 -21.085 -29.419 1.00 88.38 302 THR A O 1
ATOM 2413 N N . GLU A 1 303 ? 7.739 -20.200 -27.521 1.00 86.62 303 GLU A N 1
ATOM 2414 C CA . GLU A 1 303 ? 7.624 -21.484 -26.828 1.00 86.62 303 GLU A CA 1
ATOM 2415 C C . GLU A 1 303 ? 6.429 -21.518 -25.885 1.00 86.62 303 GLU A C 1
ATOM 2417 O O . GLU A 1 303 ? 6.161 -20.554 -25.173 1.00 86.62 303 GLU A O 1
ATOM 2422 N N . THR A 1 304 ? 5.761 -22.666 -25.820 1.00 84.94 304 THR A N 1
ATOM 2423 C CA . THR A 1 304 ? 4.887 -23.029 -24.708 1.00 84.94 304 THR A CA 1
ATOM 2424 C C . THR A 1 304 ? 5.622 -24.018 -23.811 1.00 84.94 304 THR A C 1
ATOM 2426 O O . THR A 1 304 ? 6.100 -25.041 -24.294 1.00 84.94 304 THR A O 1
ATOM 2429 N N . VAL A 1 305 ? 5.690 -23.755 -22.512 1.00 75.12 305 VAL A N 1
ATOM 2430 C CA . VAL A 1 305 ? 6.342 -24.593 -21.508 1.00 75.12 305 VAL A CA 1
ATOM 2431 C C . VAL A 1 305 ? 5.342 -25.051 -20.455 1.00 75.12 305 VAL A C 1
ATOM 2433 O O . VAL A 1 305 ? 4.405 -24.338 -20.095 1.00 75.12 305 VAL A O 1
ATOM 2436 N N . ASP A 1 306 ? 5.557 -26.252 -19.941 1.00 64.88 306 ASP A N 1
ATOM 2437 C CA . ASP A 1 306 ? 4.946 -26.712 -18.711 1.00 64.88 306 ASP A CA 1
ATOM 2438 C C . ASP A 1 306 ? 5.638 -25.982 -17.561 1.00 64.88 306 ASP A C 1
ATOM 2440 O O . ASP A 1 306 ? 6.836 -26.130 -17.315 1.00 64.88 306 ASP A O 1
ATOM 2444 N N . VAL A 1 307 ? 4.879 -25.127 -16.894 1.00 53.75 307 VAL A N 1
ATOM 2445 C CA . VAL A 1 307 ? 5.398 -24.182 -15.902 1.00 53.75 307 VAL A CA 1
ATOM 2446 C C . VAL A 1 307 ? 5.820 -24.839 -14.586 1.00 53.75 307 VAL A C 1
ATOM 2448 O O . VAL A 1 307 ? 6.450 -24.182 -13.757 1.00 53.75 307 VAL A O 1
ATOM 2451 N N . ASP A 1 308 ? 5.481 -26.113 -14.389 1.00 48.91 308 ASP A N 1
ATOM 2452 C CA . ASP A 1 308 ? 5.803 -26.867 -13.179 1.00 48.91 308 ASP A CA 1
ATOM 2453 C C . ASP A 1 308 ? 7.041 -27.753 -13.374 1.00 48.91 308 ASP A C 1
ATOM 2455 O O . ASP A 1 308 ? 7.873 -27.869 -12.476 1.00 48.91 308 ASP A O 1
ATOM 2459 N N . SER A 1 309 ? 7.202 -28.346 -14.556 1.00 53.47 309 SER A N 1
ATOM 2460 C CA . SER A 1 309 ? 8.322 -29.229 -14.903 1.00 53.47 309 SER A CA 1
ATOM 2461 C C . SER A 1 309 ? 9.431 -28.545 -15.709 1.00 53.47 309 SER A C 1
ATOM 2463 O O . SER A 1 309 ? 10.524 -29.100 -15.826 1.00 53.47 309 SER A O 1
ATOM 2465 N N . GLY A 1 310 ? 9.171 -27.363 -16.275 1.00 55.69 310 GLY A N 1
ATOM 2466 C CA . GLY A 1 310 ? 10.088 -26.661 -17.177 1.00 55.69 310 GLY A CA 1
ATOM 2467 C C . GLY A 1 310 ? 10.220 -27.312 -18.558 1.00 55.69 310 GLY A C 1
ATOM 2468 O O . GLY A 1 310 ? 11.094 -26.926 -19.332 1.00 55.69 310 GLY A O 1
ATOM 2469 N N . LEU A 1 311 ? 9.386 -28.309 -18.872 1.00 69.12 311 LEU A N 1
ATOM 2470 C CA . LEU A 1 311 ? 9.399 -28.995 -20.160 1.00 69.12 311 LEU A CA 1
ATOM 2471 C C . LEU A 1 311 ? 8.796 -28.109 -21.249 1.00 69.12 311 LEU A C 1
ATOM 2473 O O . LEU A 1 311 ? 7.690 -27.597 -21.097 1.00 69.12 311 LEU A O 1
ATOM 2477 N N . THR A 1 312 ? 9.476 -27.984 -22.385 1.00 80.12 312 THR A N 1
ATOM 2478 C CA . THR A 1 312 ? 8.900 -27.337 -23.568 1.00 80.12 312 THR A CA 1
ATOM 2479 C C . THR A 1 312 ? 7.791 -28.216 -24.142 1.00 80.12 312 THR A C 1
ATOM 2481 O O . THR A 1 312 ? 8.041 -29.314 -24.634 1.00 80.12 312 THR A O 1
ATOM 2484 N N . LEU A 1 313 ? 6.553 -27.726 -24.070 1.00 84.62 313 LEU A N 1
ATOM 2485 C CA . LEU A 1 313 ? 5.358 -28.361 -24.624 1.00 84.62 313 LEU A CA 1
ATOM 2486 C C . LEU A 1 313 ? 5.226 -28.107 -26.126 1.00 84.62 313 LEU A C 1
ATOM 2488 O O . LEU A 1 313 ? 4.749 -28.976 -26.861 1.00 84.62 313 LEU A O 1
ATOM 2492 N N . GLN A 1 314 ? 5.633 -26.915 -26.567 1.00 93.56 314 GLN A N 1
ATOM 2493 C CA . GLN A 1 314 ? 5.560 -26.485 -27.955 1.00 93.56 314 GLN A CA 1
ATOM 2494 C C . GLN A 1 314 ? 6.659 -25.466 -28.276 1.00 93.56 314 GLN A C 1
ATOM 2496 O O . GLN A 1 314 ? 6.915 -24.574 -27.477 1.00 93.56 314 GLN A O 1
ATOM 2501 N N . THR A 1 315 ? 7.249 -25.543 -29.464 1.00 93.69 315 THR A N 1
ATOM 2502 C CA . THR A 1 315 ? 8.145 -24.521 -30.027 1.00 93.69 315 THR A CA 1
ATOM 2503 C C . THR A 1 315 ? 7.542 -23.985 -31.318 1.00 93.69 315 THR A C 1
ATOM 2505 O O . THR A 1 315 ? 7.022 -24.752 -32.127 1.00 93.69 315 THR A O 1
ATOM 2508 N N . LEU A 1 316 ? 7.614 -22.677 -31.530 1.00 96.00 316 LEU A N 1
ATOM 2509 C CA . LEU A 1 316 ? 7.097 -21.978 -32.697 1.00 96.00 316 LEU A CA 1
ATOM 2510 C C . LEU A 1 316 ? 8.262 -21.333 -33.453 1.00 96.00 316 LEU A C 1
ATOM 2512 O O . LEU A 1 316 ? 9.072 -20.615 -32.873 1.00 96.00 316 LEU A O 1
ATOM 2516 N N . ASN A 1 317 ? 8.342 -21.584 -34.757 1.00 94.00 317 ASN A N 1
ATOM 2517 C CA . ASN A 1 317 ? 9.404 -21.068 -35.618 1.00 94.00 317 ASN A CA 1
ATOM 2518 C C . ASN A 1 317 ? 8.841 -20.043 -36.593 1.00 94.00 317 ASN A C 1
ATOM 2520 O O . ASN A 1 317 ? 7.779 -20.264 -37.173 1.00 94.00 317 ASN A O 1
ATOM 2524 N N . TYR A 1 318 ? 9.590 -18.976 -36.843 1.00 93.00 318 TYR A N 1
ATOM 2525 C CA . TYR A 1 318 ? 9.188 -17.866 -37.704 1.00 93.00 318 TYR A CA 1
ATOM 2526 C C . TYR A 1 318 ? 10.214 -17.648 -38.821 1.00 93.00 318 TYR A C 1
ATOM 2528 O O . TYR A 1 318 ? 11.376 -18.029 -38.677 1.00 93.00 318 TYR A O 1
ATOM 2536 N N . ASP A 1 319 ? 9.779 -17.094 -39.952 1.00 89.69 319 ASP A N 1
ATOM 2537 C CA . ASP A 1 319 ? 10.683 -16.653 -41.018 1.00 89.69 319 ASP A CA 1
ATOM 2538 C C . ASP A 1 319 ? 11.256 -15.249 -40.747 1.00 89.69 319 ASP A C 1
ATOM 2540 O O . ASP A 1 319 ? 10.936 -14.596 -39.754 1.00 89.69 319 ASP A O 1
ATOM 2544 N N . GLU A 1 320 ? 12.113 -14.771 -41.652 1.00 87.31 320 GLU A N 1
ATOM 2545 C CA . GLU A 1 320 ? 12.740 -13.443 -41.580 1.00 87.31 320 GLU A CA 1
ATOM 2546 C C . GLU A 1 320 ? 11.745 -12.269 -41.614 1.00 87.31 320 GLU A C 1
ATOM 2548 O O . GLU A 1 320 ? 12.097 -11.160 -41.217 1.00 87.31 320 GLU A O 1
ATOM 2553 N N . ASN A 1 321 ? 10.502 -12.509 -42.044 1.00 87.94 321 ASN A N 1
ATOM 2554 C CA . ASN A 1 321 ? 9.429 -11.517 -42.082 1.00 87.94 321 ASN A CA 1
ATOM 2555 C C . ASN A 1 321 ? 8.517 -11.595 -40.844 1.00 87.94 321 ASN A C 1
ATOM 2557 O O . ASN A 1 321 ? 7.521 -10.876 -40.774 1.00 87.94 321 ASN A O 1
ATOM 2561 N N . GLY A 1 322 ? 8.830 -12.465 -39.875 1.00 85.69 322 GLY A N 1
ATOM 2562 C CA . GLY A 1 322 ? 8.042 -12.649 -38.657 1.00 85.69 322 GLY A CA 1
ATOM 2563 C C . GLY A 1 322 ? 6.778 -13.491 -38.851 1.00 85.69 322 GLY A C 1
ATOM 2564 O O . GLY A 1 322 ? 5.874 -13.441 -38.018 1.00 85.69 322 GLY A O 1
ATOM 2565 N N . LEU A 1 323 ? 6.676 -14.277 -39.929 1.00 90.06 323 LEU A N 1
ATOM 2566 C CA . LEU A 1 323 ? 5.538 -15.168 -40.161 1.00 90.06 323 LEU A CA 1
ATOM 2567 C C . LEU A 1 323 ? 5.807 -16.565 -39.595 1.00 90.06 323 LEU A C 1
ATOM 2569 O O . LEU A 1 323 ? 6.846 -17.166 -39.854 1.00 90.06 323 LEU A O 1
ATOM 2573 N N . LEU A 1 324 ? 4.839 -17.125 -38.859 1.00 92.25 324 LEU A N 1
ATOM 2574 C CA . LEU A 1 324 ? 4.942 -18.469 -38.276 1.00 92.25 324 LEU A CA 1
ATOM 2575 C C . LEU A 1 324 ? 5.095 -19.528 -39.379 1.00 92.25 324 LEU A C 1
ATOM 2577 O O . LEU A 1 324 ? 4.197 -19.670 -40.206 1.00 92.25 324 LEU A O 1
ATOM 2581 N N . THR A 1 325 ? 6.180 -20.290 -39.386 1.00 94.00 325 THR A N 1
ATOM 2582 C CA . THR A 1 325 ? 6.477 -21.330 -40.386 1.00 94.00 325 THR A CA 1
ATOM 2583 C C . THR A 1 325 ? 6.202 -22.736 -39.876 1.00 94.00 325 THR A C 1
ATOM 2585 O O . THR A 1 325 ? 5.762 -23.596 -40.639 1.00 94.00 325 THR A O 1
ATOM 2588 N N . SER A 1 326 ? 6.437 -23.001 -38.592 1.00 94.88 326 SER A N 1
ATOM 2589 C CA . SER A 1 326 ? 6.146 -24.309 -38.012 1.00 94.88 326 SER A CA 1
ATOM 2590 C C . SER A 1 326 ? 5.900 -24.258 -36.513 1.00 94.88 326 SER A C 1
ATOM 2592 O O . SER A 1 326 ? 6.352 -23.345 -35.827 1.00 94.88 326 SER A O 1
ATOM 2594 N N . MET A 1 327 ? 5.188 -25.267 -36.022 1.00 95.69 327 MET A N 1
ATOM 2595 C CA . MET A 1 327 ? 5.023 -25.565 -34.606 1.00 95.69 327 MET A CA 1
ATOM 2596 C C . MET A 1 327 ? 5.501 -26.992 -34.352 1.00 95.69 327 MET A C 1
ATOM 2598 O O . MET A 1 327 ? 5.090 -27.909 -35.061 1.00 95.69 327 MET A O 1
ATOM 2602 N N . VAL A 1 328 ? 6.360 -27.176 -33.359 1.00 94.12 328 VAL A N 1
ATOM 2603 C CA . VAL A 1 328 ? 6.925 -28.471 -32.965 1.00 94.12 328 VAL A CA 1
ATOM 2604 C C . VAL A 1 328 ? 6.409 -28.804 -31.573 1.00 94.12 328 VAL A C 1
ATOM 2606 O O . VAL A 1 328 ? 6.513 -27.966 -30.685 1.00 94.12 328 VAL A O 1
ATOM 2609 N N . ASP A 1 329 ? 5.819 -29.981 -31.374 1.00 94.00 329 ASP A N 1
ATOM 2610 C CA . ASP A 1 329 ? 5.383 -30.421 -30.043 1.00 94.00 329 ASP A CA 1
ATOM 2611 C C . ASP A 1 329 ? 6.532 -31.036 -29.219 1.00 94.00 329 ASP A C 1
ATOM 2613 O O . ASP A 1 329 ? 7.620 -31.309 -29.730 1.00 94.00 329 ASP A O 1
ATOM 2617 N N . GLN A 1 330 ? 6.278 -31.302 -27.936 1.00 86.50 330 GLN A N 1
ATOM 2618 C CA . GLN A 1 330 ? 7.239 -31.933 -27.016 1.00 86.50 330 GLN A CA 1
ATOM 2619 C C . GLN A 1 330 ? 7.768 -33.311 -27.456 1.00 86.50 330 GLN A C 1
ATOM 2621 O O . GLN A 1 330 ? 8.764 -33.792 -26.918 1.00 86.50 330 GLN A O 1
ATOM 2626 N N . PHE A 1 331 ? 7.106 -33.973 -28.408 1.00 92.62 331 PHE A N 1
ATOM 2627 C CA . PHE A 1 331 ? 7.505 -35.276 -28.939 1.00 92.62 331 PHE A CA 1
ATOM 2628 C C . PHE A 1 331 ? 8.260 -35.155 -30.272 1.00 92.62 331 PHE A C 1
ATOM 2630 O O . PHE A 1 331 ? 8.655 -36.171 -30.846 1.00 92.62 331 PHE A O 1
ATOM 2637 N N . GLY A 1 332 ? 8.480 -33.930 -30.760 1.00 89.38 332 GLY A N 1
ATOM 2638 C CA . GLY A 1 332 ? 9.156 -33.646 -32.021 1.00 89.38 332 GLY A CA 1
ATOM 2639 C C . GLY A 1 332 ? 8.255 -33.751 -33.253 1.00 89.38 332 GLY A C 1
ATOM 2640 O O . GLY A 1 332 ? 8.773 -33.779 -34.370 1.00 89.38 332 GLY A O 1
ATOM 2641 N N . ASN A 1 333 ? 6.928 -33.818 -33.092 1.00 92.81 333 ASN A N 1
ATOM 2642 C CA . ASN A 1 333 ? 6.021 -33.756 -34.234 1.00 92.81 333 ASN A CA 1
ATOM 2643 C C . ASN A 1 333 ? 5.919 -32.314 -34.731 1.00 92.81 333 ASN A C 1
ATOM 2645 O O . ASN A 1 333 ? 5.638 -31.399 -33.957 1.00 92.81 333 ASN A O 1
ATOM 2649 N N . THR A 1 334 ? 6.091 -32.126 -36.038 1.00 95.75 334 THR A N 1
ATOM 2650 C CA . THR A 1 334 ? 6.100 -30.801 -36.664 1.00 95.75 334 THR A CA 1
ATOM 2651 C C . THR A 1 334 ? 4.833 -30.567 -37.476 1.00 95.75 334 THR A C 1
ATOM 2653 O O . THR A 1 334 ? 4.536 -31.309 -38.413 1.00 95.75 334 THR A O 1
ATOM 2656 N N . LEU A 1 335 ? 4.123 -29.484 -37.168 1.00 93.88 335 LEU A N 1
ATOM 2657 C CA . LEU A 1 335 ? 3.088 -28.900 -38.013 1.00 93.88 335 LEU A CA 1
ATOM 2658 C C . LEU A 1 335 ? 3.694 -27.734 -38.795 1.00 93.88 335 LEU A C 1
ATOM 2660 O O . LEU A 1 335 ? 4.142 -26.753 -38.208 1.00 93.88 335 LEU A O 1
ATOM 2664 N N . THR A 1 336 ? 3.702 -27.832 -40.122 1.00 93.25 336 THR A N 1
ATOM 2665 C CA . THR A 1 336 ? 4.196 -26.771 -41.011 1.00 93.25 336 THR A CA 1
ATOM 2666 C C . THR A 1 336 ? 3.041 -25.918 -41.515 1.00 93.25 336 THR A C 1
ATOM 2668 O O . THR A 1 336 ? 2.015 -26.440 -41.953 1.00 93.25 336 THR A O 1
ATOM 2671 N N . VAL A 1 337 ? 3.222 -24.602 -41.482 1.00 89.00 337 VAL A N 1
ATOM 2672 C CA . VAL A 1 337 ? 2.270 -23.630 -42.016 1.00 89.00 337 VAL A CA 1
ATOM 2673 C C . VAL A 1 337 ? 2.704 -23.257 -43.429 1.00 89.00 337 VAL A C 1
ATOM 2675 O O . VAL A 1 337 ? 3.747 -22.638 -43.619 1.00 89.00 337 VAL A O 1
ATOM 2678 N N . ASN A 1 338 ? 1.896 -23.631 -44.422 1.00 86.06 338 ASN A N 1
ATOM 2679 C CA . ASN A 1 338 ? 2.087 -23.228 -45.813 1.00 86.06 338 ASN A CA 1
ATOM 2680 C C . ASN A 1 338 ? 1.095 -22.119 -46.154 1.00 86.06 338 ASN A C 1
ATOM 2682 O O . ASN A 1 338 ? -0.110 -22.297 -45.978 1.00 86.06 338 ASN A O 1
ATOM 2686 N N . ARG A 1 339 ? 1.614 -20.998 -46.648 1.00 83.12 339 ARG A N 1
ATOM 2687 C CA . ARG A 1 339 ? 0.838 -19.828 -47.061 1.00 83.12 339 ARG A CA 1
ATOM 2688 C C . ARG A 1 339 ? 0.768 -19.754 -48.574 1.00 83.12 339 ARG A C 1
ATOM 2690 O O . ARG A 1 339 ? 1.710 -20.167 -49.255 1.00 83.12 339 ARG A O 1
ATOM 2697 N N . ASP A 1 340 ? -0.346 -19.261 -49.095 1.00 81.50 340 ASP A N 1
ATOM 2698 C CA . ASP A 1 340 ? -0.447 -18.951 -50.514 1.00 81.50 340 ASP A CA 1
ATOM 2699 C C . ASP A 1 340 ? 0.044 -17.517 -50.789 1.00 81.50 340 ASP A C 1
ATOM 2701 O O . ASP A 1 340 ? 0.523 -16.807 -49.907 1.00 81.50 340 ASP A O 1
ATOM 2705 N N . ILE A 1 341 ? -0.027 -17.093 -52.049 1.00 73.69 341 ILE A N 1
ATOM 2706 C CA . ILE A 1 341 ? 0.403 -15.758 -52.494 1.00 73.69 341 ILE A CA 1
ATOM 2707 C C . ILE A 1 341 ? -0.409 -14.598 -51.887 1.00 73.69 341 ILE A C 1
ATOM 2709 O O . ILE A 1 341 ? -0.020 -13.447 -52.079 1.00 73.69 341 ILE A O 1
ATOM 2713 N N . ALA A 1 342 ? -1.513 -14.866 -51.183 1.00 72.94 342 ALA A N 1
ATOM 2714 C CA . ALA A 1 342 ? -2.295 -13.858 -50.472 1.00 72.94 342 ALA A CA 1
ATOM 2715 C C . ALA A 1 342 ? -1.920 -13.728 -48.982 1.00 72.94 342 ALA A C 1
ATOM 2717 O O . ALA A 1 342 ? -2.363 -12.764 -48.355 1.00 72.94 342 ALA A O 1
ATOM 2718 N N . GLY A 1 343 ? -1.078 -14.629 -48.454 1.00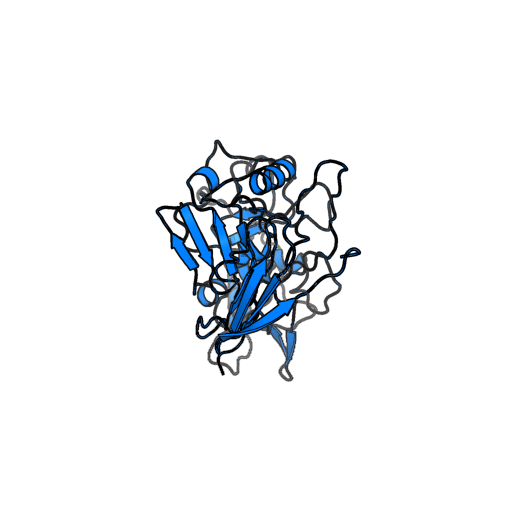 58.75 343 GLY A N 1
ATOM 2719 C CA . GLY A 1 343 ? -0.693 -14.684 -47.039 1.00 58.75 343 GLY A CA 1
ATOM 2720 C C . GLY A 1 343 ? -1.538 -15.669 -46.253 1.00 58.75 343 GLY A C 1
ATOM 2721 O O . GLY A 1 343 ? -2.605 -15.260 -45.752 1.00 58.75 343 GLY A O 1
#

Foldseek 3Di:
DPDPQAFLQEQLLDQDDPDDDPVQPFQLRNDPVGHDYFDWDQDPVRWIQGPSLRKIKHRDQDFFWFLDLVVLQVVQQPPDDPDPWGWGFAALLQQLQQANQLQDDDSGCSNHPLSNQARHPQDDHPVSDTHGTMIMTDDHLVVVLQPAWAADPVQQWIARLSRQKIKHQDQQQADPVNWDQLSVLQVCQQCDCGSNDNQWGFAAPSVLSSPAQYPNRPYFHDDDAPPPGGDDLDDDVVPLVGAFAFHSHARNVDPQWAKGAGSHNDIHGGHGSRRIHGTMIMGRNVVSPLPLFDADPVRQTAFGADSPPRQTQKGWDADPVRHTAWIAGSVGDIDGDDDDPVD

Organism: NCBI:txid412755

Radius of gyration: 23.39 Å; Cα contacts (8 Å, |Δi|>4): 660; chains: 1; bounding box: 47×58×80 Å

Secondary structure (DSSP, 8-state):
--------SBP----S-S--BTTB---SS---SS-BPP-EEE-TTSEEEETTT--EEE--SS--EESSHHHHHHHHHTS--SSSS--BPPPHHHHHHHS-TT----SSGGGSGGGGGS--TT---TT---EE---EESS-HHHHT-TTEEEETTTTEEEETTTTEEEE-SGGGG-TT--B-HHHHHHHHHT--BTTB---BPPPHHHHHHH-S-TT-S------PPTTPPP-S---GGGTT---EEEEEEETTEEEEEEEE-TTS-EEEEEETTS-BB---EEE-TTTS--SEEE-TTS-EEEEE-TTT--EEEEEEE-TTS-EEEEEETT--EEE----TT-

Mean predicted aligned error: 10.75 Å

pLDDT: mean 84.01, std 13.29, range [29.19, 97.75]

Sequence (343 aa):
LESNSLSRVLKTGITQVQYQTPGEGGDDGFYQKGGSTIDYEVTADGVLQDRVTGLEWQYVDQPEKFRFKQEATDYCANLPSNAADDWRLPTPKELTYTIDKASGQHDSPLYRFDALSYWHQNSANPEEQLIPVLCVRGETINDRYITELKRNASDNVVTDGQNGLMWQDDSSVASEGALYTWTAAIDHCELLDHAGYSDWRLPNINELAYTLPNSTFAHATALALPEGTIWTPAIDSSLRYRKPYWASTPNFLSSDHAWAMESVSFSYFGFDKTDQYNVRCVRDDLSLLKSPYRFDQNGSHTETVDVDSGLTLQTLNYDENGLLTSMVDQFGNTLTVNRDIAG

Solvent-accessible surface area (backbone atoms only — not comparable to full-atom values): 19517 Å² total; per-residue (Å²): 136,78,74,85,67,70,30,72,38,46,50,49,67,42,85,59,72,85,58,79,52,94,91,48,92,50,63,47,36,43,83,63,94,67,45,32,67,94,45,70,48,72,48,98,85,51,36,29,37,32,69,68,80,63,34,36,31,65,60,56,89,74,56,59,66,34,49,48,71,64,59,46,41,52,52,22,60,66,52,93,70,98,59,98,57,70,41,28,55,31,49,61,45,59,40,62,54,58,26,36,52,55,67,64,92,62,88,50,56,60,38,32,76,71,36,72,68,34,50,28,72,81,62,83,54,94,80,52,51,78,33,34,43,58,34,30,28,60,77,49,67,73,72,71,56,64,72,51,67,46,63,41,80,88,56,25,30,34,38,29,65,60,64,24,32,32,30,61,38,44,71,56,41,51,30,92,89,42,55,29,28,51,68,56,38,24,52,48,17,48,68,33,75,53,78,91,42,58,71,29,29,41,31,30,53,35,55,49,45,57,60,34,56,53,85,69,51,86,49,58,46,85,85,83,71,58,90,96,57,74,94,61,82,69,82,50,87,89,54,65,84,63,45,34,29,53,25,20,24,56,22,75,92,36,93,63,22,20,24,34,35,35,42,81,37,52,64,40,49,77,42,56,38,82,49,65,26,16,44,50,35,27,28,75,25,66,91,60,41,73,54,37,67,39,62,48,98,86,68,47,70,36,33,34,34,40,70,86,80,70,44,60,49,29,41,43,41,62,48,100,85,71,48,73,40,35,40,30,40,67,85,69,54,72,50,74,57,85,69,63,100,86,103

InterPro domains:
  IPR011460 Lcl, C-terminal [PF07603] (46-129)
  IPR011460 Lcl, C-terminal [PF07603] (157-283)